Protein AF-A0AAV7B4R5-F1 (afdb_monomer)

Organism: Engystomops pustulosus (NCBI:txid76066)

Sequence (203 aa):
MYFVKVSWGWTFLCLLPFIALTSYVATRSLGTVFRRLGALLVGSMIWFTCTKFFILIENATGTCYNSSALLDIRPGFTDKRSCISSGGFWDGFDISGHSFLLPYCTLMILEEAAVAHFVRFEKSWQKHLINFLTLSLAFLIFVWIFMFFCTSIYFHDFSQKLLGTSFGILGWYVTYKQWYLMPYSPGLPLRSANKEGKRGYNK

Radius of gyration: 20.67 Å; Cα contacts (8 Å, |Δi|>4): 234; chains: 1; bounding box: 60×31×60 Å

Nearest PDB structures (foldseek):
  1au1-assembly1_B  TM=4.983E-01  e=1.471E+00  Homo sapiens

Secondary structure (DSSP, 8-state):
-HHHHTHHHHHHHHHHHHHHHHHHHHH--HHHHHHHHHHHHHHHHHHHHHHHHHHHHHHHH-EEESSTTS-SB-TT--SHHHHHHTTPEEE-----HHHHHHHHHHHHHHHHHTTTTT----SHHHHHHHHHHHHHHHHHHHHHHHHHHHHHHHSS-HHHHHHHHHHHHHHHHIIIIIGGGSTTSS---HHHHHHHHHHHTT-

Structure (mmCIF, N/CA/C/O backbone):
data_AF-A0AAV7B4R5-F1
#
_entry.id   AF-A0AAV7B4R5-F1
#
loop_
_atom_site.group_PDB
_atom_site.id
_atom_site.type_symbol
_atom_site.label_atom_id
_atom_site.label_alt_id
_atom_site.label_comp_id
_atom_site.label_asym_id
_atom_site.label_entity_id
_atom_site.label_seq_id
_atom_site.pdbx_PDB_ins_code
_atom_site.Cartn_x
_atom_site.Cartn_y
_atom_site.Cartn_z
_atom_site.occupancy
_atom_site.B_iso_or_equiv
_atom_site.auth_seq_id
_atom_site.auth_comp_id
_atom_site.auth_asym_id
_atom_site.auth_atom_id
_atom_site.pdbx_PDB_model_num
ATOM 1 N N . MET A 1 1 ? 16.180 8.418 -1.981 1.00 48.22 1 MET A N 1
ATOM 2 C CA . MET A 1 1 ? 15.449 7.265 -2.566 1.00 48.22 1 MET A CA 1
ATOM 3 C C . MET A 1 1 ? 15.274 6.051 -1.638 1.00 48.22 1 MET A C 1
ATOM 5 O O . MET A 1 1 ? 14.388 5.255 -1.909 1.00 48.22 1 MET A O 1
ATOM 9 N N . TYR A 1 2 ? 16.034 5.875 -0.544 1.00 55.31 2 TYR A N 1
ATOM 10 C CA . TYR A 1 2 ? 15.863 4.703 0.343 1.00 55.31 2 TYR A CA 1
ATOM 11 C C . TYR A 1 2 ? 14.562 4.700 1.158 1.00 55.31 2 TYR A C 1
ATOM 13 O O . TYR A 1 2 ? 13.974 3.643 1.342 1.00 55.31 2 TYR A O 1
ATOM 21 N N . PHE A 1 3 ? 14.062 5.868 1.572 1.00 54.84 3 PHE A N 1
ATOM 22 C CA . PHE A 1 3 ? 12.827 5.979 2.360 1.00 54.84 3 PHE A CA 1
ATOM 23 C C . PHE A 1 3 ? 11.599 5.372 1.654 1.00 54.84 3 PHE A C 1
ATOM 25 O O . PHE A 1 3 ? 10.771 4.732 2.294 1.00 54.84 3 PHE A O 1
ATOM 32 N N . VAL A 1 4 ? 11.525 5.498 0.323 1.00 57.62 4 VAL A N 1
ATOM 33 C CA . VAL A 1 4 ? 10.392 5.008 -0.480 1.00 57.62 4 VAL A CA 1
ATOM 34 C C . VAL A 1 4 ? 10.443 3.490 -0.695 1.00 57.62 4 VAL A C 1
ATOM 36 O O . VAL A 1 4 ? 9.411 2.828 -0.742 1.00 57.62 4 VAL A O 1
ATOM 39 N N . LYS A 1 5 ? 11.646 2.893 -0.705 1.00 67.44 5 LYS A N 1
ATOM 40 C CA . LYS A 1 5 ? 11.795 1.425 -0.722 1.00 67.44 5 LYS A CA 1
ATOM 41 C C . LYS A 1 5 ? 11.202 0.766 0.530 1.00 67.44 5 LYS A C 1
ATOM 43 O O . LYS A 1 5 ? 10.873 -0.414 0.494 1.00 67.44 5 LYS A O 1
ATOM 48 N N . VAL A 1 6 ? 11.039 1.530 1.613 1.00 81.19 6 VAL A N 1
ATOM 49 C CA . VAL A 1 6 ? 10.492 1.070 2.898 1.00 81.19 6 VAL A CA 1
ATOM 50 C C . VAL A 1 6 ? 9.066 1.600 3.129 1.00 81.19 6 VAL A C 1
ATOM 52 O O . VAL A 1 6 ? 8.539 1.482 4.232 1.00 81.19 6 VAL A O 1
ATOM 55 N N . SER A 1 7 ? 8.390 2.149 2.107 1.00 85.75 7 SER A N 1
ATOM 56 C CA . SER A 1 7 ? 7.024 2.686 2.248 1.00 85.75 7 SER A CA 1
ATOM 57 C C . SER A 1 7 ? 6.031 1.681 2.838 1.00 85.75 7 SER A C 1
ATOM 59 O O . SER A 1 7 ? 5.209 2.044 3.686 1.00 85.75 7 SER A O 1
ATOM 61 N N . TRP A 1 8 ? 6.139 0.407 2.447 1.00 92.56 8 TRP A N 1
ATOM 62 C CA . TRP A 1 8 ? 5.338 -0.663 3.044 1.00 92.56 8 TRP A CA 1
ATOM 63 C C . TRP A 1 8 ? 5.657 -0.858 4.532 1.00 92.56 8 TRP A C 1
ATOM 65 O O . TRP A 1 8 ? 4.743 -0.940 5.345 1.00 92.56 8 TRP A O 1
ATOM 75 N N . GLY A 1 9 ? 6.939 -0.849 4.911 1.00 93.19 9 GLY A N 1
ATOM 76 C CA . GLY A 1 9 ? 7.376 -1.015 6.300 1.00 93.19 9 GLY A CA 1
ATOM 77 C C . GLY A 1 9 ? 6.840 0.072 7.234 1.00 93.19 9 GLY A C 1
ATOM 78 O O . GLY A 1 9 ? 6.333 -0.244 8.307 1.00 93.19 9 GLY A O 1
ATOM 79 N N . TRP A 1 10 ? 6.862 1.339 6.808 1.00 93.62 10 TRP A N 1
ATOM 80 C CA . TRP A 1 10 ? 6.275 2.445 7.581 1.00 93.62 10 TRP A CA 1
ATOM 81 C C . TRP A 1 10 ? 4.756 2.317 7.719 1.00 93.62 10 TRP A C 1
ATOM 83 O O . TRP A 1 10 ? 4.207 2.514 8.802 1.00 93.62 10 TRP A O 1
ATOM 93 N N . THR A 1 11 ? 4.080 1.934 6.634 1.00 95.00 11 THR A N 1
ATOM 94 C CA . THR A 1 11 ? 2.626 1.716 6.633 1.00 95.00 11 THR A CA 1
ATOM 95 C C . THR A 1 11 ? 2.247 0.578 7.578 1.00 95.00 11 THR A C 1
ATOM 97 O O . THR A 1 11 ? 1.351 0.733 8.407 1.00 95.00 11 THR A O 1
ATOM 100 N N . PHE A 1 12 ? 2.982 -0.532 7.521 1.00 95.62 12 PHE A N 1
ATOM 101 C CA . PHE A 1 12 ? 2.818 -1.674 8.412 1.00 95.62 12 PHE A CA 1
ATOM 102 C C . PHE A 1 12 ? 3.039 -1.286 9.880 1.00 95.62 12 PHE A C 1
ATOM 104 O O . PHE A 1 12 ? 2.203 -1.593 10.729 1.00 95.62 12 PHE A O 1
ATOM 111 N N . LEU A 1 13 ? 4.130 -0.569 10.173 1.00 95.81 13 LEU A N 1
ATOM 112 C CA . LEU A 1 13 ? 4.490 -0.144 11.527 1.00 95.81 13 LEU A CA 1
ATOM 113 C C . LEU A 1 13 ? 3.412 0.736 12.170 1.00 95.81 13 LEU A C 1
ATOM 115 O O . LEU A 1 13 ? 3.130 0.572 13.353 1.00 95.81 13 LEU A O 1
ATOM 119 N N . CYS A 1 14 ? 2.802 1.650 11.411 1.00 96.00 14 CYS A N 1
ATOM 120 C CA . CYS A 1 14 ? 1.743 2.515 11.931 1.00 96.00 14 CYS A CA 1
ATOM 121 C C . CYS A 1 14 ? 0.379 1.808 12.001 1.00 96.00 14 CYS A C 1
ATOM 123 O O . CYS A 1 14 ? -0.362 2.008 12.967 1.00 96.00 14 CYS A O 1
ATOM 125 N N . LEU A 1 15 ? 0.033 0.974 11.013 1.00 96.81 15 LEU A N 1
ATOM 126 C CA . LEU A 1 15 ? -1.264 0.291 10.980 1.00 96.81 15 LEU A CA 1
ATOM 127 C C . LEU A 1 15 ? -1.372 -0.854 11.989 1.00 96.81 15 LEU A C 1
ATOM 129 O O . LEU A 1 15 ? -2.453 -1.060 12.533 1.00 96.81 15 LEU A O 1
ATOM 133 N N . LEU A 1 16 ? -0.290 -1.578 12.283 1.00 97.56 16 LEU A N 1
ATOM 134 C CA . LEU A 1 16 ? -0.310 -2.693 13.236 1.00 97.56 16 LEU A CA 1
ATOM 135 C C . LEU A 1 16 ? -0.848 -2.294 14.624 1.00 97.56 16 LEU A C 1
ATOM 137 O O . LEU A 1 16 ? -1.850 -2.877 15.052 1.00 97.56 16 LEU A O 1
ATOM 141 N N . PRO A 1 17 ? -0.269 -1.305 15.336 1.00 97.00 17 PRO A N 1
ATOM 142 C CA . PRO A 1 17 ? -0.783 -0.888 16.638 1.00 97.00 17 PRO A CA 1
ATOM 143 C C . PRO A 1 17 ? -2.164 -0.231 16.529 1.00 97.00 17 PRO A C 1
ATOM 145 O O . PRO A 1 17 ? -2.990 -0.391 17.428 1.00 97.00 17 PRO A O 1
ATOM 148 N N . PHE A 1 18 ? -2.450 0.463 15.423 1.00 96.94 18 PHE A N 1
ATOM 149 C CA . PHE A 1 18 ? -3.743 1.105 15.193 1.00 96.94 18 PHE A CA 1
ATOM 150 C C . PHE A 1 18 ? -4.881 0.081 15.054 1.00 96.94 18 PHE A C 1
ATOM 152 O O . PHE A 1 18 ? -5.888 0.169 15.764 1.00 96.94 18 PHE A O 1
ATOM 159 N N . ILE A 1 19 ? -4.717 -0.920 14.185 1.00 96.38 19 ILE A N 1
ATOM 160 C CA . ILE A 1 19 ? -5.696 -1.993 13.967 1.00 96.38 19 ILE A CA 1
ATOM 161 C C . ILE A 1 19 ? -5.852 -2.821 15.242 1.00 96.38 19 ILE A C 1
ATOM 163 O O . ILE A 1 19 ? -6.981 -3.128 15.632 1.00 96.38 19 ILE A O 1
ATOM 167 N N . ALA A 1 20 ? -4.748 -3.147 15.923 1.00 96.19 20 ALA A N 1
ATOM 168 C CA . ALA A 1 20 ? -4.790 -3.907 17.167 1.00 96.19 20 ALA A CA 1
ATOM 169 C C . ALA A 1 20 ? -5.598 -3.180 18.254 1.00 96.19 20 ALA A C 1
ATOM 171 O O . ALA A 1 20 ? -6.522 -3.763 18.826 1.00 96.19 20 ALA A O 1
ATOM 172 N N . LEU A 1 21 ? -5.307 -1.896 18.493 1.00 95.19 21 LEU A N 1
ATOM 173 C CA . LEU A 1 21 ? -5.989 -1.096 19.510 1.00 95.19 21 LEU A CA 1
ATOM 174 C C . LEU A 1 21 ? -7.477 -0.917 19.192 1.00 95.19 21 LEU A C 1
ATOM 176 O O . LEU A 1 21 ? -8.324 -1.175 20.046 1.00 95.19 21 LEU A O 1
ATOM 180 N N . THR A 1 22 ? -7.807 -0.491 17.972 1.00 94.50 22 THR A N 1
ATOM 181 C CA . THR A 1 22 ? -9.198 -0.222 17.567 1.00 94.50 22 THR A CA 1
ATOM 182 C C . THR A 1 22 ? -10.054 -1.486 17.596 1.00 94.50 22 THR A C 1
ATOM 184 O O . THR A 1 22 ? -11.157 -1.469 18.146 1.00 94.50 22 THR A O 1
ATOM 187 N N . SER A 1 23 ? -9.530 -2.602 1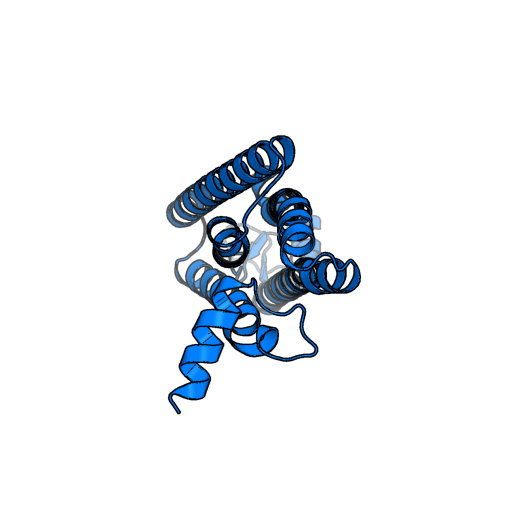7.084 1.00 93.69 23 SER A N 1
ATOM 188 C CA . SER A 1 23 ? -10.238 -3.887 17.061 1.00 93.69 23 SER A CA 1
ATOM 189 C C . SER A 1 23 ? -10.433 -4.451 18.467 1.00 93.69 23 SER A C 1
ATOM 191 O O . SER A 1 23 ? -11.515 -4.951 18.785 1.00 93.69 23 SER A O 1
ATOM 193 N N . TYR A 1 24 ? -9.419 -4.332 19.331 1.00 94.12 24 TYR A N 1
ATOM 194 C CA . TYR A 1 24 ? -9.508 -4.795 20.714 1.00 94.12 24 TYR A CA 1
ATOM 195 C C . TYR A 1 24 ? -10.506 -3.970 21.527 1.00 94.12 24 TYR A C 1
ATOM 197 O O . TYR A 1 24 ? -11.342 -4.539 22.225 1.00 94.12 24 TYR A O 1
ATOM 205 N N . VAL A 1 25 ? -10.468 -2.638 21.415 1.00 93.12 25 VAL A N 1
ATOM 206 C CA . VAL A 1 25 ? -11.400 -1.761 22.140 1.00 93.12 25 VAL A CA 1
ATOM 207 C C . VAL A 1 25 ? -12.840 -2.002 21.691 1.00 93.12 25 VAL A C 1
ATOM 209 O O . VAL A 1 25 ? -13.731 -2.044 22.537 1.00 93.12 25 VAL A O 1
ATOM 212 N N . ALA A 1 26 ? -13.063 -2.214 20.394 1.00 90.56 26 ALA A N 1
ATOM 213 C CA . ALA A 1 26 ? -14.404 -2.395 19.857 1.00 90.56 26 ALA A CA 1
ATOM 214 C C . ALA A 1 26 ? -15.021 -3.776 20.127 1.00 90.56 26 ALA A C 1
ATOM 216 O O . ALA A 1 26 ? -16.232 -3.866 20.301 1.00 90.56 26 ALA A O 1
ATOM 217 N N . THR A 1 27 ? -14.221 -4.848 20.133 1.00 90.12 27 THR A N 1
ATOM 218 C CA . THR A 1 27 ? -14.748 -6.229 20.203 1.00 90.12 27 THR A CA 1
ATOM 219 C C . THR A 1 27 ? -14.378 -6.980 21.475 1.00 90.12 27 THR A C 1
ATOM 221 O O . THR A 1 27 ? -14.985 -8.006 21.765 1.00 90.12 27 THR A O 1
ATOM 224 N N . ARG A 1 28 ? -13.365 -6.511 22.219 1.00 90.00 28 ARG A N 1
ATOM 225 C CA . ARG A 1 28 ? -12.777 -7.191 23.388 1.00 90.00 28 ARG A CA 1
ATOM 226 C C . ARG A 1 28 ? -12.339 -8.643 23.116 1.00 90.00 28 ARG A C 1
ATOM 228 O O . ARG A 1 28 ? -12.176 -9.418 24.050 1.00 90.00 28 ARG A O 1
ATOM 235 N N . SER A 1 29 ? -12.104 -9.007 21.849 1.00 94.00 29 SER A N 1
ATOM 236 C CA . SER A 1 29 ? -11.756 -10.366 21.413 1.00 94.00 29 SER A CA 1
ATOM 237 C C . SER A 1 29 ? -10.405 -10.400 20.699 1.00 94.00 29 SER A C 1
ATOM 239 O O . SER A 1 29 ? -10.231 -9.788 19.644 1.00 94.00 29 SER A O 1
ATOM 241 N N . LEU A 1 30 ? -9.457 -11.176 21.236 1.00 94.44 30 LEU A N 1
ATOM 242 C CA . LEU A 1 30 ? -8.140 -11.368 20.615 1.00 94.44 30 LEU A CA 1
ATOM 243 C C . LEU A 1 30 ? -8.229 -12.095 19.268 1.00 94.44 30 LEU A C 1
ATOM 245 O O . LEU A 1 30 ? -7.510 -11.741 18.339 1.00 94.44 30 LEU A O 1
ATOM 249 N N . GLY A 1 31 ? -9.149 -13.054 19.118 1.00 94.06 31 GLY A N 1
ATOM 250 C CA . GLY A 1 31 ? -9.354 -13.752 17.844 1.00 94.06 31 GLY A CA 1
ATOM 251 C C . GLY A 1 31 ? -9.764 -12.795 16.723 1.00 94.06 31 GLY A C 1
ATOM 252 O O . GLY A 1 31 ? -9.253 -12.877 15.606 1.00 94.06 31 GLY A O 1
ATOM 253 N N . THR A 1 32 ? -10.613 -11.812 17.040 1.00 91.69 32 THR A N 1
ATOM 254 C CA . THR A 1 32 ? -10.976 -10.774 16.067 1.00 91.69 32 THR A CA 1
ATOM 255 C C . THR A 1 32 ? -9.793 -9.864 15.753 1.00 91.69 32 THR A C 1
ATOM 257 O O . THR A 1 32 ? -9.589 -9.538 14.587 1.00 91.69 32 THR A O 1
ATOM 260 N N . VAL A 1 33 ? -8.977 -9.501 16.748 1.00 95.19 33 VAL A N 1
ATOM 261 C CA . VAL A 1 33 ? -7.751 -8.713 16.531 1.00 95.19 33 VAL A CA 1
ATOM 262 C C . VAL A 1 33 ? -6.801 -9.425 15.568 1.00 95.19 33 VAL A C 1
ATOM 264 O O . VAL A 1 33 ? -6.407 -8.828 14.570 1.00 95.19 33 VAL A O 1
ATOM 267 N N . PHE A 1 34 ? -6.477 -10.699 15.807 1.00 96.00 34 PHE A N 1
ATOM 268 C CA . PHE A 1 34 ? -5.595 -11.459 14.914 1.00 96.00 34 PHE A CA 1
ATOM 269 C C . PHE A 1 34 ? -6.174 -11.591 13.505 1.00 96.00 34 PHE A C 1
ATOM 271 O O . PHE A 1 34 ? -5.454 -11.385 12.528 1.00 96.00 34 PHE A O 1
ATOM 278 N N . ARG A 1 35 ? -7.485 -11.841 13.385 1.00 95.31 35 ARG A N 1
ATOM 279 C CA . ARG A 1 35 ? -8.163 -11.860 12.083 1.00 95.31 35 ARG A CA 1
ATOM 280 C C . ARG A 1 35 ? -8.009 -10.526 11.346 1.00 95.31 35 ARG A C 1
ATOM 282 O O . ARG A 1 35 ? -7.655 -10.529 10.172 1.00 95.31 35 ARG A O 1
ATOM 289 N N . ARG A 1 36 ? -8.215 -9.394 12.031 1.00 94.69 36 ARG A N 1
ATOM 290 C CA . ARG A 1 36 ? -8.047 -8.044 11.459 1.00 94.69 36 ARG A CA 1
ATOM 291 C C . ARG A 1 36 ? -6.597 -7.762 11.063 1.00 94.69 36 ARG A C 1
ATOM 293 O O . ARG A 1 36 ? -6.363 -7.239 9.979 1.00 94.69 36 ARG A O 1
ATOM 300 N N . LEU A 1 37 ? -5.627 -8.153 11.892 1.00 96.62 37 LEU A N 1
ATOM 301 C CA . LEU A 1 37 ? -4.198 -8.041 11.569 1.00 96.62 37 LEU A CA 1
ATOM 302 C C . LEU A 1 37 ? -3.810 -8.863 10.330 1.00 96.62 37 LEU A C 1
ATOM 304 O O . LEU A 1 37 ? -2.873 -8.490 9.625 1.00 96.62 37 LEU A O 1
ATOM 308 N N . GLY A 1 38 ? -4.581 -9.903 9.995 1.00 96.38 38 GLY A N 1
ATOM 309 C CA . GLY A 1 38 ? -4.479 -10.617 8.722 1.00 96.38 38 GLY A CA 1
ATOM 310 C C . GLY A 1 38 ? -4.559 -9.705 7.490 1.00 96.38 38 GLY A C 1
ATOM 311 O O . GLY A 1 38 ? -3.974 -10.035 6.461 1.00 96.38 38 GLY A O 1
ATOM 312 N N . ALA A 1 39 ? -5.179 -8.523 7.584 1.00 96.44 39 ALA A N 1
ATOM 313 C CA . ALA A 1 39 ? -5.199 -7.558 6.485 1.00 96.44 39 ALA A CA 1
ATOM 314 C C . ALA A 1 39 ? -3.795 -7.046 6.109 1.00 96.44 39 ALA A C 1
ATOM 316 O O . ALA A 1 39 ? -3.522 -6.801 4.934 1.00 96.44 39 ALA A O 1
ATOM 317 N N . LEU A 1 40 ? -2.884 -6.941 7.083 1.00 97.25 40 LEU A N 1
ATOM 318 C CA . LEU A 1 40 ? -1.489 -6.559 6.844 1.00 97.25 40 LEU A CA 1
ATOM 319 C C . LEU A 1 40 ? -0.690 -7.692 6.192 1.00 97.25 40 LEU A C 1
ATOM 321 O O . LEU A 1 40 ? 0.184 -7.440 5.362 1.00 97.25 40 LEU A O 1
ATOM 325 N N . LEU A 1 41 ? -1.005 -8.945 6.528 1.00 96.56 41 LEU A N 1
ATOM 326 C CA . LEU A 1 41 ? -0.424 -10.100 5.845 1.00 96.56 41 LEU A CA 1
ATOM 327 C C . LEU A 1 41 ? -0.853 -10.114 4.374 1.00 96.56 41 LEU A C 1
ATOM 329 O O . LEU A 1 41 ? 0.001 -10.175 3.492 1.00 96.56 41 LEU A O 1
ATOM 333 N N . VAL A 1 42 ? -2.154 -9.963 4.111 1.00 97.12 42 VAL A N 1
ATOM 334 C CA . VAL A 1 42 ? -2.701 -9.874 2.748 1.00 97.12 42 VAL A CA 1
ATOM 335 C C . VAL A 1 42 ? -2.053 -8.730 1.967 1.00 97.12 42 VAL A C 1
ATOM 337 O O . VAL A 1 42 ? -1.609 -8.941 0.839 1.00 97.12 42 VAL A O 1
ATOM 340 N N . GLY A 1 43 ? -1.930 -7.541 2.566 1.00 96.56 43 GLY A N 1
ATOM 341 C CA . GLY A 1 43 ? -1.264 -6.413 1.913 1.00 96.56 43 GLY A CA 1
ATOM 342 C C . GLY A 1 43 ? 0.202 -6.683 1.574 1.00 96.56 43 GLY A C 1
ATOM 343 O O . GLY A 1 43 ? 0.653 -6.339 0.482 1.00 96.56 43 GLY A O 1
ATOM 344 N N . SER A 1 44 ? 0.919 -7.392 2.451 1.00 96.06 44 SER A N 1
ATOM 345 C CA . SER A 1 44 ? 2.302 -7.812 2.193 1.00 96.06 44 SER A CA 1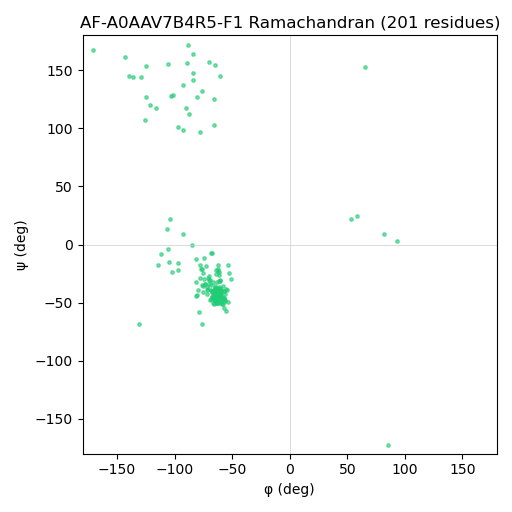
ATOM 346 C C . SER A 1 44 ? 2.382 -8.790 1.017 1.00 96.06 44 SER A C 1
ATOM 348 O O . SER A 1 44 ? 3.266 -8.659 0.170 1.00 96.06 44 SER A O 1
ATOM 350 N N . MET A 1 45 ? 1.444 -9.741 0.927 1.00 96.50 45 MET A N 1
ATOM 351 C CA . MET A 1 45 ? 1.373 -10.703 -0.181 1.00 96.50 45 MET A CA 1
ATOM 352 C C . MET A 1 45 ? 1.049 -10.019 -1.513 1.00 96.50 45 MET A C 1
ATOM 354 O O . MET A 1 45 ? 1.680 -10.337 -2.522 1.00 96.50 45 MET A O 1
ATOM 358 N N . ILE A 1 46 ? 0.117 -9.060 -1.527 1.00 96.38 46 ILE A N 1
ATOM 359 C CA . ILE A 1 46 ? -0.222 -8.276 -2.727 1.00 96.38 46 ILE A CA 1
ATOM 360 C C . ILE A 1 46 ? 0.989 -7.467 -3.187 1.00 96.38 46 ILE A C 1
ATOM 362 O O . ILE A 1 46 ? 1.378 -7.560 -4.349 1.00 96.38 46 ILE A O 1
ATOM 366 N N . TRP A 1 47 ? 1.632 -6.729 -2.278 1.00 95.12 47 TRP A N 1
ATOM 367 C CA . TRP A 1 47 ? 2.839 -5.966 -2.597 1.00 95.12 47 TRP A CA 1
ATOM 368 C C . TRP A 1 47 ? 3.946 -6.856 -3.178 1.00 95.12 47 TRP A C 1
ATOM 370 O O . TRP A 1 47 ? 4.502 -6.546 -4.237 1.00 95.12 47 TRP A O 1
ATOM 380 N N . PHE A 1 48 ? 4.236 -7.986 -2.532 1.00 94.44 48 PHE A N 1
ATOM 381 C CA . PHE A 1 48 ? 5.255 -8.921 -3.002 1.00 94.44 48 PHE A CA 1
ATOM 382 C C . PHE A 1 48 ? 4.908 -9.508 -4.378 1.00 94.44 48 PHE A C 1
ATOM 384 O O . PHE A 1 48 ? 5.752 -9.539 -5.271 1.00 94.44 48 PHE A O 1
ATOM 391 N N . THR A 1 49 ? 3.657 -9.919 -4.585 1.00 95.75 49 THR A N 1
ATOM 392 C CA . THR A 1 49 ? 3.217 -10.518 -5.853 1.00 95.75 49 THR A CA 1
ATOM 393 C C . THR A 1 49 ? 3.266 -9.506 -6.996 1.00 95.75 49 THR A C 1
ATOM 395 O O . THR A 1 49 ? 3.837 -9.799 -8.045 1.00 95.75 49 THR A O 1
ATOM 398 N N . CYS A 1 50 ? 2.743 -8.292 -6.795 1.00 95.38 50 CYS A N 1
ATOM 399 C CA . CYS A 1 50 ? 2.765 -7.242 -7.815 1.00 95.38 50 CYS A CA 1
ATOM 400 C C . CYS A 1 50 ? 4.194 -6.815 -8.166 1.00 95.38 50 CYS A C 1
ATOM 402 O O . CYS A 1 50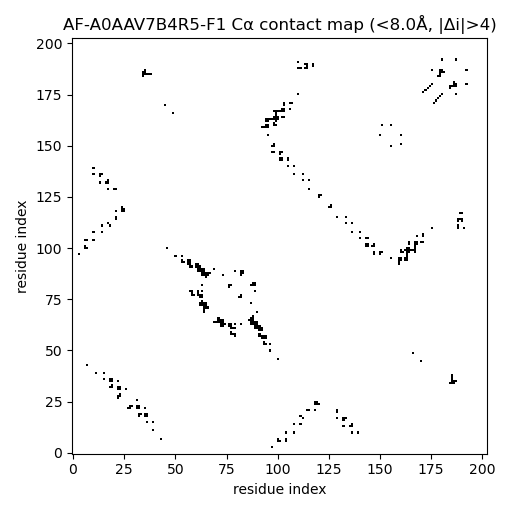 ? 4.519 -6.694 -9.342 1.00 95.38 50 CYS A O 1
ATOM 404 N N . THR A 1 51 ? 5.078 -6.648 -7.178 1.00 92.88 51 THR A N 1
ATOM 405 C CA . THR A 1 51 ? 6.480 -6.283 -7.455 1.00 92.88 51 THR A CA 1
ATOM 406 C C . THR A 1 51 ? 7.225 -7.373 -8.222 1.00 92.88 51 THR A C 1
ATOM 408 O O . THR A 1 51 ? 7.975 -7.064 -9.146 1.00 92.88 51 THR A O 1
ATOM 411 N N . LYS A 1 52 ? 6.989 -8.652 -7.903 1.00 94.25 52 LYS A N 1
ATOM 412 C CA . LYS A 1 52 ? 7.534 -9.775 -8.682 1.00 94.25 52 LYS A CA 1
ATOM 413 C C . LYS A 1 52 ? 6.981 -9.817 -10.100 1.00 94.25 52 LYS A C 1
ATOM 415 O O . LYS A 1 52 ? 7.746 -10.052 -11.031 1.00 94.25 52 LYS A O 1
ATOM 420 N N . PHE A 1 53 ? 5.690 -9.550 -10.263 1.00 95.44 53 PHE A N 1
ATOM 421 C CA . PHE A 1 53 ? 5.061 -9.470 -11.574 1.00 95.44 53 PHE A CA 1
ATOM 422 C C . PHE A 1 53 ? 5.645 -8.330 -12.423 1.00 95.44 53 PHE A C 1
ATOM 424 O O . PHE A 1 53 ? 5.965 -8.550 -13.585 1.00 95.44 53 PHE A O 1
ATOM 431 N N . PHE A 1 54 ? 5.878 -7.146 -11.851 1.00 94.38 54 PHE A N 1
ATOM 432 C CA . PHE A 1 54 ? 6.491 -6.030 -12.584 1.00 94.38 54 PHE A CA 1
ATOM 433 C C . PHE A 1 54 ? 7.916 -6.353 -13.044 1.00 94.38 54 PHE A C 1
ATOM 435 O O . PHE A 1 54 ? 8.247 -6.099 -14.196 1.00 94.38 54 PHE A O 1
ATOM 442 N N . ILE A 1 55 ? 8.722 -6.999 -12.192 1.00 92.38 55 ILE A N 1
ATOM 443 C CA . ILE A 1 55 ? 10.068 -7.469 -12.566 1.00 92.38 55 ILE A CA 1
ATOM 444 C C . ILE A 1 55 ? 9.998 -8.502 -13.700 1.00 92.38 55 ILE A C 1
ATOM 446 O O . ILE A 1 55 ? 10.841 -8.498 -14.592 1.00 92.38 55 ILE A O 1
ATOM 450 N N . LEU A 1 56 ? 9.005 -9.396 -13.677 1.00 93.88 56 LEU A N 1
ATOM 451 C CA . LEU A 1 56 ? 8.809 -10.370 -14.749 1.00 93.88 56 LEU A CA 1
ATOM 452 C C . LEU A 1 56 ? 8.487 -9.680 -16.080 1.00 93.88 56 LEU A C 1
ATOM 454 O O . LEU A 1 56 ? 9.074 -10.041 -17.093 1.00 93.88 56 LEU A O 1
ATOM 458 N N . ILE A 1 57 ? 7.596 -8.686 -16.074 1.00 94.19 57 ILE A N 1
ATOM 459 C CA . ILE A 1 57 ? 7.256 -7.907 -17.272 1.00 94.19 57 ILE A CA 1
ATOM 460 C C . ILE A 1 57 ? 8.473 -7.140 -17.796 1.00 94.19 57 ILE A C 1
ATOM 462 O O . ILE A 1 57 ? 8.739 -7.172 -18.996 1.00 94.19 57 ILE A O 1
ATOM 466 N N . GLU A 1 58 ? 9.243 -6.505 -16.914 1.00 94.38 58 GLU A N 1
ATOM 467 C CA . GLU A 1 58 ? 10.459 -5.790 -17.307 1.00 94.38 58 GLU A CA 1
ATOM 468 C C . GLU A 1 58 ? 11.488 -6.738 -17.943 1.00 94.38 58 GLU A C 1
ATOM 470 O O . GLU A 1 58 ? 12.045 -6.429 -18.994 1.00 94.38 58 GLU A O 1
ATOM 475 N N . ASN A 1 59 ? 11.706 -7.917 -17.351 1.00 93.38 59 ASN A N 1
ATOM 476 C CA . ASN A 1 59 ? 12.624 -8.915 -17.904 1.00 93.38 59 ASN A CA 1
ATOM 477 C C . ASN A 1 59 ? 12.113 -9.520 -19.222 1.00 93.38 59 ASN A C 1
ATOM 479 O O . ASN A 1 59 ? 12.910 -9.809 -20.105 1.00 93.38 59 ASN A O 1
ATOM 483 N N . ALA A 1 60 ? 10.798 -9.704 -19.369 1.00 93.06 60 ALA A N 1
ATOM 484 C CA . ALA A 1 60 ? 10.199 -10.279 -20.574 1.00 93.06 60 ALA A CA 1
ATOM 485 C C . ALA A 1 60 ? 10.176 -9.305 -21.761 1.00 93.06 60 ALA A C 1
ATOM 487 O O . ALA A 1 60 ? 10.197 -9.738 -22.910 1.00 93.06 60 ALA A O 1
ATOM 488 N N . THR A 1 61 ? 10.093 -8.003 -21.490 1.00 93.25 61 THR A N 1
ATOM 489 C CA . THR A 1 61 ? 10.038 -6.956 -22.524 1.00 93.25 61 THR A CA 1
ATOM 490 C C . THR A 1 61 ? 11.394 -6.327 -22.812 1.00 93.25 61 THR A C 1
ATOM 492 O O . THR A 1 61 ? 11.534 -5.634 -23.816 1.00 93.25 61 THR A O 1
ATOM 495 N N . GLY A 1 62 ? 12.370 -6.521 -21.926 1.00 92.62 62 GLY A N 1
ATOM 496 C CA . GLY A 1 62 ? 13.633 -5.812 -21.998 1.00 92.62 62 GLY A CA 1
ATOM 497 C C . GLY A 1 62 ? 14.707 -6.498 -22.831 1.00 92.62 62 GLY A C 1
ATOM 498 O O . GLY A 1 62 ? 14.704 -7.708 -23.049 1.00 92.62 62 GLY A O 1
ATOM 499 N N . THR A 1 63 ? 15.639 -5.679 -23.301 1.00 93.25 63 THR A N 1
ATOM 500 C CA . THR A 1 63 ? 16.800 -6.071 -24.098 1.00 93.25 63 THR A CA 1
ATOM 501 C C . THR A 1 63 ? 18.063 -5.474 -23.480 1.00 93.25 63 THR A C 1
ATOM 503 O O . THR A 1 63 ? 18.057 -4.363 -22.947 1.00 93.25 63 THR A O 1
ATOM 506 N N . CYS A 1 64 ? 19.162 -6.227 -23.539 1.00 94.06 64 CYS A N 1
ATOM 507 C CA . CYS A 1 64 ? 20.472 -5.774 -23.084 1.00 94.06 64 CYS A CA 1
ATOM 508 C C . CYS A 1 64 ? 21.260 -5.154 -24.245 1.00 94.06 64 CYS A C 1
ATOM 510 O O . CYS A 1 64 ? 21.315 -5.726 -25.332 1.00 94.06 64 CYS A O 1
ATOM 512 N N . TYR A 1 65 ? 21.921 -4.028 -23.996 1.00 93.88 65 TYR A N 1
ATOM 513 C CA . TYR A 1 65 ? 22.726 -3.278 -24.957 1.00 93.88 65 TYR A CA 1
ATOM 514 C C . TYR A 1 65 ? 24.146 -3.064 -24.430 1.00 93.88 65 TYR A C 1
ATOM 516 O O . TYR A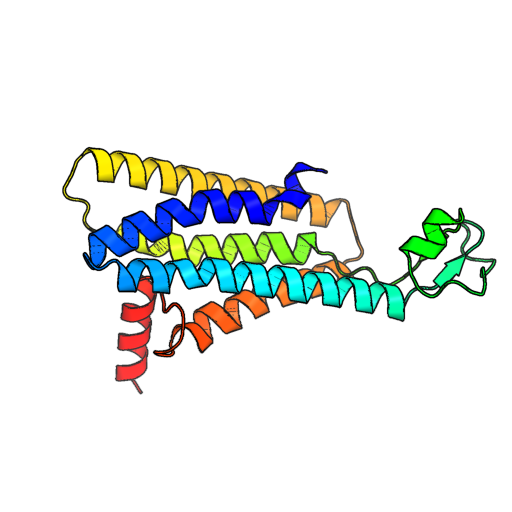 1 65 ? 24.375 -3.014 -23.219 1.00 93.88 65 TYR A O 1
ATOM 524 N N . ASN A 1 66 ? 25.116 -2.900 -25.330 1.00 91.19 66 ASN A N 1
ATOM 525 C CA . ASN A 1 66 ? 26.496 -2.577 -24.944 1.00 91.19 66 ASN A CA 1
ATOM 526 C C . ASN A 1 66 ? 26.678 -1.098 -24.556 1.00 91.19 66 ASN A C 1
ATOM 528 O O . ASN A 1 66 ? 27.631 -0.761 -23.857 1.00 91.19 66 ASN A O 1
ATOM 532 N N . SER A 1 67 ? 25.778 -0.210 -24.990 1.00 89.94 67 SER A N 1
ATOM 533 C CA . SER A 1 67 ? 25.852 1.231 -24.719 1.00 89.94 67 SER A CA 1
ATOM 534 C C . SER A 1 67 ? 24.474 1.855 -24.493 1.00 89.94 67 SER A C 1
ATOM 536 O O . SER A 1 67 ? 23.454 1.316 -24.920 1.00 89.94 67 SER A O 1
ATOM 538 N N . SER A 1 68 ? 24.454 3.042 -23.881 1.00 86.25 68 SER A N 1
ATOM 539 C CA . SER A 1 68 ? 23.243 3.849 -23.682 1.00 86.25 68 SER A CA 1
ATOM 540 C C . SER A 1 68 ? 22.653 4.429 -24.973 1.00 86.25 68 SER A C 1
ATOM 542 O O . SER A 1 68 ? 21.572 5.005 -24.928 1.00 86.25 68 SER A O 1
ATOM 544 N N . ALA A 1 69 ? 23.338 4.291 -26.115 1.00 87.88 69 ALA A N 1
ATOM 545 C CA . ALA A 1 69 ? 22.811 4.698 -27.415 1.00 87.88 69 ALA A CA 1
ATOM 546 C C . ALA A 1 69 ? 21.738 3.730 -27.953 1.00 87.88 69 ALA A C 1
ATOM 548 O O . ALA A 1 69 ? 21.065 4.071 -28.918 1.00 87.88 69 ALA A O 1
ATOM 549 N N . LEU A 1 70 ? 21.578 2.543 -27.345 1.00 88.12 70 LEU A N 1
ATOM 550 C CA . LEU A 1 70 ? 20.587 1.517 -27.717 1.00 88.12 70 LEU A CA 1
ATOM 551 C C . LEU A 1 70 ? 20.693 1.017 -29.174 1.00 88.12 70 LEU A C 1
ATOM 553 O O . LEU A 1 70 ? 19.727 0.524 -29.746 1.00 88.12 70 LEU A O 1
ATOM 557 N N . LEU A 1 71 ? 21.878 1.130 -29.783 1.00 87.25 71 LEU A N 1
ATOM 558 C CA . LEU A 1 71 ? 22.126 0.722 -31.175 1.00 87.25 71 LEU A CA 1
ATOM 559 C C . LEU A 1 71 ? 22.742 -0.676 -31.307 1.00 87.25 71 LEU A C 1
ATOM 561 O O . LEU A 1 71 ? 22.652 -1.281 -32.370 1.00 87.25 71 LEU A O 1
ATOM 565 N N . ASP A 1 72 ? 23.385 -1.177 -30.250 1.00 90.06 72 ASP A N 1
ATOM 566 C CA . ASP A 1 72 ? 24.151 -2.424 -30.278 1.00 90.06 72 ASP A CA 1
ATOM 567 C C . ASP A 1 72 ? 23.670 -3.388 -29.189 1.00 90.06 72 ASP A C 1
ATOM 569 O O . ASP A 1 72 ? 23.885 -3.157 -27.992 1.00 90.06 72 ASP A O 1
ATOM 573 N N . ILE A 1 73 ? 22.974 -4.442 -29.622 1.00 90.44 73 ILE A N 1
ATOM 574 C CA . ILE A 1 73 ? 22.365 -5.450 -28.753 1.00 90.44 73 ILE A CA 1
ATOM 575 C C . ILE A 1 73 ? 23.452 -6.382 -28.229 1.00 90.44 73 ILE A C 1
ATOM 577 O O . ILE A 1 73 ? 24.249 -6.938 -28.983 1.00 90.44 73 ILE A O 1
ATOM 581 N N . ARG A 1 74 ? 23.430 -6.621 -26.921 1.00 89.06 74 ARG A N 1
ATOM 582 C CA . ARG A 1 74 ? 24.302 -7.571 -26.241 1.00 89.06 74 ARG A CA 1
ATOM 583 C C . ARG A 1 74 ? 23.573 -8.911 -26.057 1.00 89.06 74 ARG A C 1
ATOM 585 O O . ARG A 1 74 ? 22.757 -9.031 -25.138 1.00 89.06 74 ARG A O 1
ATOM 592 N N . PRO A 1 75 ? 23.841 -9.929 -26.895 1.00 85.38 75 PRO A N 1
ATOM 593 C CA . PRO A 1 75 ? 23.147 -11.210 -26.818 1.00 85.38 75 PRO A CA 1
ATOM 594 C C . PRO A 1 75 ? 23.544 -12.001 -25.563 1.00 85.38 75 PRO A C 1
ATOM 596 O O . PRO A 1 75 ? 24.623 -11.814 -25.003 1.00 85.38 75 PRO A O 1
ATOM 599 N N . GLY A 1 76 ? 22.675 -12.922 -25.139 1.00 84.19 76 GLY A N 1
ATOM 600 C CA . GLY A 1 76 ? 22.948 -13.857 -24.038 1.00 84.19 76 GLY A CA 1
ATOM 601 C C . GLY A 1 76 ? 22.489 -13.405 -22.647 1.00 84.19 76 GLY A C 1
ATOM 602 O O . GLY A 1 76 ? 22.700 -14.140 -21.687 1.00 84.19 76 GLY A O 1
ATOM 603 N N . PHE A 1 77 ? 21.830 -12.248 -22.523 1.00 86.75 77 PHE A N 1
ATOM 604 C CA . PHE A 1 77 ? 21.274 -11.753 -21.258 1.00 86.75 77 PHE A CA 1
ATOM 605 C C . PHE A 1 77 ? 19.748 -11.663 -21.325 1.00 86.75 77 PHE A C 1
ATOM 607 O O . PHE A 1 77 ? 19.211 -10.893 -22.116 1.00 86.75 77 PHE A O 1
ATOM 614 N N . THR A 1 78 ? 19.056 -12.430 -20.479 1.00 85.19 78 THR A N 1
ATOM 615 C CA . THR A 1 78 ? 17.579 -12.473 -20.406 1.00 85.19 78 THR A CA 1
ATOM 616 C C . THR A 1 78 ? 17.007 -11.750 -19.189 1.00 85.19 78 THR A C 1
ATOM 618 O O . THR A 1 78 ? 15.795 -11.692 -19.014 1.00 85.19 78 THR A O 1
ATOM 621 N N . ASP A 1 79 ? 17.864 -11.244 -18.305 1.00 91.00 79 ASP A N 1
ATOM 622 C CA . ASP A 1 79 ? 17.443 -10.530 -17.110 1.00 91.00 79 ASP A CA 1
ATOM 623 C C . ASP A 1 79 ? 18.276 -9.264 -16.885 1.00 91.00 79 ASP A C 1
ATOM 625 O O . ASP A 1 79 ? 19.494 -9.222 -17.119 1.00 91.00 79 ASP A O 1
ATOM 629 N N . LYS A 1 80 ? 17.599 -8.229 -16.379 1.00 91.25 80 LYS A N 1
ATOM 630 C CA . LYS A 1 80 ? 18.186 -6.914 -16.103 1.00 91.25 80 LYS A CA 1
ATOM 631 C C . LYS A 1 80 ? 19.406 -6.991 -15.193 1.00 91.25 80 LYS A C 1
ATOM 633 O O . LYS A 1 80 ? 20.370 -6.248 -15.378 1.00 91.25 80 LYS A O 1
ATOM 638 N N . ARG A 1 81 ? 19.382 -7.877 -14.192 1.00 91.50 81 ARG A N 1
ATOM 639 C CA . ARG A 1 81 ? 20.439 -7.956 -13.179 1.00 91.50 81 ARG A CA 1
ATOM 640 C C . ARG A 1 81 ? 21.734 -8.479 -13.790 1.00 91.50 81 ARG A C 1
ATOM 642 O O . ARG A 1 81 ? 22.774 -7.850 -13.593 1.00 91.50 81 ARG A O 1
ATOM 649 N N . SER A 1 82 ? 21.662 -9.568 -14.549 1.00 92.12 82 SER A N 1
ATOM 650 C CA . SER A 1 82 ? 22.802 -10.152 -15.254 1.00 92.12 82 SER A CA 1
ATOM 651 C C . SER A 1 82 ? 23.372 -9.175 -16.283 1.00 92.12 82 SER A C 1
ATOM 653 O O . SER A 1 82 ? 24.589 -8.973 -16.305 1.00 92.12 82 SER A O 1
ATOM 655 N N . CYS A 1 83 ? 22.510 -8.488 -17.048 1.00 92.31 83 CYS A N 1
ATOM 656 C CA . CYS A 1 83 ? 22.926 -7.458 -18.008 1.00 92.31 83 CYS A CA 1
ATOM 657 C C . CYS A 1 83 ? 23.734 -6.333 -17.335 1.00 92.31 83 CYS A C 1
ATOM 659 O O . CYS A 1 83 ? 24.885 -6.094 -17.705 1.00 92.31 83 CYS A O 1
ATOM 661 N N . ILE A 1 84 ? 23.177 -5.703 -16.291 1.00 91.94 84 ILE A N 1
ATOM 662 C CA . ILE A 1 84 ? 23.824 -4.584 -15.585 1.00 91.94 84 ILE A CA 1
ATOM 663 C C . ILE A 1 84 ? 25.106 -5.039 -14.882 1.00 91.94 84 ILE A C 1
ATOM 665 O O . ILE A 1 84 ? 26.124 -4.353 -14.949 1.00 91.94 84 ILE A O 1
ATOM 669 N N . SER A 1 85 ? 25.094 -6.211 -14.236 1.00 92.94 85 SER A N 1
ATOM 670 C CA . SER A 1 85 ? 26.288 -6.743 -13.562 1.00 92.94 85 SER A CA 1
ATOM 671 C C . SER A 1 85 ? 27.446 -7.025 -14.523 1.00 92.94 85 SER A C 1
ATOM 673 O O . SER A 1 85 ? 28.602 -7.001 -14.111 1.00 92.94 85 SER A O 1
ATOM 675 N N . SER A 1 86 ? 27.140 -7.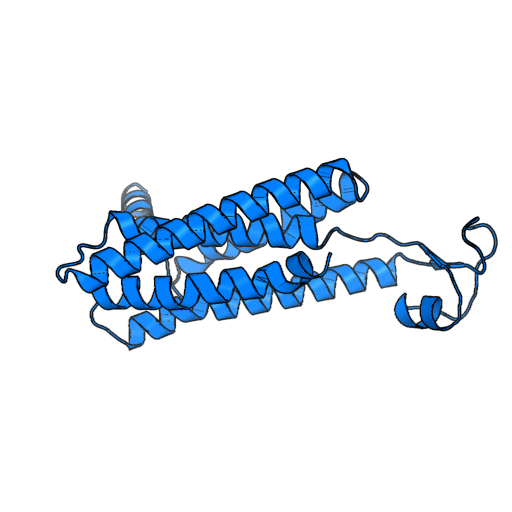228 -15.806 1.00 90.12 86 SER A N 1
ATOM 676 C CA . SER A 1 86 ? 28.127 -7.457 -16.863 1.00 90.12 86 SER A CA 1
ATOM 677 C C . SER A 1 86 ? 28.555 -6.175 -17.587 1.00 90.12 86 SER A C 1
ATOM 679 O O . SER A 1 86 ? 29.217 -6.262 -18.623 1.00 90.12 86 SER A O 1
ATOM 681 N N . GLY A 1 87 ? 28.158 -5.002 -17.078 1.00 91.19 87 GLY A N 1
ATOM 682 C CA . GLY A 1 87 ? 28.460 -3.692 -17.662 1.00 91.19 87 GLY A CA 1
ATOM 683 C C . GLY A 1 87 ? 27.539 -3.272 -18.812 1.00 91.19 87 GLY A C 1
ATOM 684 O O . GLY A 1 87 ? 27.837 -2.291 -19.486 1.00 91.19 87 GLY A O 1
ATOM 685 N N . GLY A 1 88 ? 26.452 -4.010 -19.060 1.00 91.25 88 GLY A N 1
ATOM 686 C CA . GLY A 1 88 ? 25.472 -3.692 -20.097 1.00 91.25 88 GLY A CA 1
ATOM 687 C C . GLY A 1 88 ? 24.416 -2.679 -19.647 1.00 91.25 88 GLY A C 1
ATOM 688 O O . GLY A 1 88 ? 24.200 -2.450 -18.454 1.00 91.25 88 GLY A O 1
ATOM 689 N N . PHE A 1 89 ? 23.721 -2.107 -20.624 1.00 92.56 89 PHE A N 1
ATOM 690 C CA . PHE A 1 89 ? 22.590 -1.204 -20.436 1.00 92.56 89 PHE A CA 1
ATOM 691 C C . PHE A 1 89 ? 21.291 -1.956 -20.717 1.00 92.56 89 PHE A C 1
ATOM 693 O O . PHE A 1 89 ? 21.156 -2.590 -21.758 1.00 92.56 89 PHE A O 1
ATOM 700 N N . TRP A 1 90 ? 20.343 -1.906 -19.786 1.00 93.25 90 TRP A N 1
ATOM 701 C CA . TRP A 1 90 ? 19.047 -2.563 -19.937 1.00 93.25 90 TRP A CA 1
ATOM 702 C C . TRP A 1 90 ? 17.982 -1.544 -20.318 1.00 93.25 90 TRP A C 1
ATOM 704 O O . TRP A 1 90 ? 17.829 -0.544 -19.614 1.00 93.25 90 TRP A O 1
ATOM 714 N N . ASP A 1 91 ? 17.233 -1.832 -21.376 1.00 91.94 91 ASP A N 1
ATOM 715 C CA . ASP A 1 91 ? 16.044 -1.075 -21.760 1.00 91.94 91 ASP A CA 1
ATOM 716 C C . ASP A 1 91 ? 14.858 -2.031 -21.873 1.00 91.94 91 ASP A C 1
ATOM 718 O O . ASP A 1 91 ? 14.951 -3.068 -22.526 1.00 91.94 91 ASP A O 1
ATOM 722 N N . GLY A 1 92 ? 13.769 -1.719 -21.180 1.00 90.75 92 GLY A N 1
ATOM 723 C CA . GLY A 1 92 ? 12.601 -2.581 -21.053 1.00 90.75 92 GLY A CA 1
ATOM 724 C C . GLY A 1 92 ? 11.440 -1.855 -20.388 1.00 90.75 92 GLY A C 1
ATOM 725 O O . GLY A 1 92 ? 11.595 -0.766 -19.830 1.00 90.75 92 GLY A O 1
ATOM 726 N N . PHE A 1 93 ? 10.252 -2.451 -20.446 1.00 91.00 93 PHE A N 1
ATOM 727 C CA . PHE A 1 93 ? 9.054 -1.814 -19.916 1.00 91.00 93 PHE A CA 1
ATOM 728 C C . PHE A 1 93 ? 8.993 -1.925 -18.384 1.00 91.00 93 PHE A C 1
ATOM 730 O O . PHE A 1 93 ? 8.537 -2.929 -17.833 1.00 91.00 93 PHE A O 1
ATOM 737 N N . ASP A 1 94 ? 9.437 -0.872 -17.695 1.00 90.88 94 ASP A N 1
ATOM 738 C CA . ASP A 1 94 ? 9.489 -0.797 -16.230 1.00 90.88 94 ASP A CA 1
ATOM 739 C C . ASP A 1 94 ? 8.213 -0.159 -15.649 1.00 90.88 94 ASP A C 1
ATOM 741 O O . ASP A 1 94 ? 8.044 1.064 -15.619 1.00 90.88 94 ASP A O 1
ATOM 745 N N . ILE A 1 95 ? 7.276 -0.992 -15.183 1.00 92.31 95 ILE A N 1
ATOM 746 C CA . ILE A 1 95 ? 6.076 -0.513 -14.481 1.00 92.31 95 ILE A CA 1
ATOM 747 C C . ILE A 1 95 ? 6.493 0.125 -13.155 1.00 92.31 95 ILE A C 1
ATOM 749 O O . ILE A 1 95 ? 7.077 -0.526 -12.288 1.00 92.31 95 ILE A O 1
ATOM 753 N N . SER A 1 96 ? 6.092 1.380 -12.935 1.00 91.12 96 SER A N 1
ATOM 754 C CA . SER A 1 96 ? 6.502 2.107 -11.736 1.00 91.12 96 SER A CA 1
ATOM 755 C C . SER A 1 96 ? 5.917 1.495 -10.455 1.00 91.12 96 SER A C 1
ATOM 757 O O . SER A 1 96 ? 4.762 1.729 -10.080 1.00 91.12 96 SER A O 1
ATOM 759 N N . GLY A 1 97 ? 6.755 0.758 -9.720 1.00 89.12 97 GLY A N 1
ATOM 760 C CA . GLY A 1 97 ? 6.399 0.178 -8.422 1.00 89.12 97 GLY A CA 1
ATOM 761 C C . GLY A 1 97 ? 6.032 1.224 -7.361 1.00 89.12 97 GLY A C 1
ATOM 762 O O . GLY A 1 97 ? 5.237 0.942 -6.466 1.00 89.12 97 GLY A O 1
ATOM 763 N N . HIS A 1 98 ? 6.545 2.452 -7.482 1.00 90.56 98 HIS A N 1
ATOM 764 C CA . HIS A 1 98 ? 6.187 3.579 -6.614 1.00 90.56 98 HIS A CA 1
ATOM 765 C C . HIS A 1 98 ? 4.772 4.087 -6.897 1.00 90.56 98 HIS A C 1
ATOM 767 O O . HIS A 1 98 ? 4.001 4.314 -5.962 1.00 90.56 98 HIS A O 1
ATOM 773 N N . SER A 1 99 ? 4.409 4.198 -8.180 1.00 91.81 99 SER A N 1
ATOM 774 C CA . SER A 1 99 ? 3.044 4.534 -8.587 1.00 91.81 99 SER A CA 1
ATOM 775 C C . SER A 1 99 ? 2.034 3.459 -8.186 1.00 91.81 99 SER A C 1
ATOM 777 O O . SER A 1 99 ? 0.865 3.771 -8.028 1.00 91.81 99 SER A O 1
ATOM 779 N N . PHE A 1 100 ? 2.472 2.221 -7.960 1.00 94.31 100 PHE A N 1
ATOM 780 C CA . PHE A 1 100 ? 1.661 1.167 -7.350 1.00 94.31 100 PHE A CA 1
ATOM 781 C C . PHE A 1 100 ? 1.548 1.292 -5.825 1.00 94.31 100 PHE A C 1
ATOM 783 O O . PHE A 1 100 ? 0.443 1.372 -5.281 1.00 94.31 100 PHE A O 1
ATOM 790 N N . LEU A 1 101 ? 2.685 1.294 -5.124 1.00 94.62 101 LEU A N 1
ATOM 791 C CA . LEU A 1 101 ? 2.716 1.113 -3.674 1.00 94.62 101 LEU A CA 1
ATOM 792 C C . LEU A 1 101 ? 2.158 2.323 -2.913 1.00 94.62 101 LEU A C 1
ATOM 794 O O . LEU A 1 101 ? 1.471 2.144 -1.909 1.00 94.62 101 LEU A O 1
ATOM 798 N N . LEU A 1 102 ? 2.421 3.551 -3.375 1.00 94.38 102 LEU A N 1
ATOM 799 C CA . LEU A 1 102 ? 2.007 4.765 -2.659 1.00 94.38 102 LEU A CA 1
ATOM 800 C C . LEU A 1 102 ? 0.478 4.964 -2.652 1.00 94.38 102 LEU A C 1
ATOM 802 O O . LEU A 1 102 ? -0.077 5.184 -1.566 1.00 94.38 102 LEU A O 1
ATOM 806 N N . PRO A 1 103 ? -0.241 4.831 -3.789 1.00 95.62 103 PRO A N 1
ATOM 807 C CA . PRO A 1 103 ? -1.701 4.849 -3.777 1.00 95.62 103 PRO A CA 1
ATOM 808 C C . PRO A 1 103 ? -2.290 3.667 -3.007 1.00 95.62 103 PRO A C 1
ATOM 810 O O . PRO A 1 103 ? -3.235 3.860 -2.244 1.00 95.62 103 PRO A O 1
ATOM 813 N N . TYR A 1 104 ? -1.710 2.468 -3.144 1.00 97.00 104 TYR A N 1
ATOM 814 C CA . TYR A 1 104 ? -2.178 1.281 -2.424 1.00 97.00 104 TYR A CA 1
ATOM 815 C C . TYR A 1 104 ? -2.134 1.473 -0.900 1.00 97.00 104 TYR A C 1
ATOM 817 O O . TYR A 1 104 ? -3.152 1.303 -0.224 1.00 97.00 104 TYR A O 1
ATOM 825 N N . CYS A 1 105 ? -0.991 1.913 -0.360 1.00 96.62 105 CYS A N 1
ATOM 826 C CA . CYS A 1 105 ? -0.841 2.224 1.062 1.00 96.62 105 CYS A CA 1
ATOM 827 C C . CYS A 1 105 ? -1.810 3.323 1.510 1.00 96.62 105 CYS A C 1
ATOM 829 O O . CYS A 1 105 ? -2.453 3.185 2.547 1.00 96.62 105 CYS A O 1
ATOM 831 N N . THR A 1 106 ? -1.948 4.398 0.728 1.00 97.12 106 THR A N 1
ATOM 832 C CA . THR A 1 106 ? -2.870 5.502 1.045 1.00 97.12 106 THR A CA 1
ATOM 833 C C . THR A 1 106 ? -4.310 5.010 1.181 1.00 97.12 106 THR A C 1
ATOM 835 O O . THR A 1 106 ? -4.967 5.299 2.180 1.00 97.12 106 THR A O 1
ATOM 838 N N . LEU A 1 107 ? -4.795 4.226 0.215 1.00 96.88 107 LEU A N 1
ATOM 839 C CA . LEU A 1 107 ? -6.157 3.688 0.230 1.00 96.88 107 LEU A CA 1
ATOM 840 C C . LEU A 1 107 ? -6.381 2.708 1.390 1.00 96.88 107 LEU A C 1
ATOM 842 O O . LEU A 1 107 ? -7.429 2.752 2.036 1.00 96.88 107 LEU A O 1
ATOM 846 N N . MET A 1 108 ? -5.390 1.867 1.694 1.00 96.25 108 MET A N 1
ATOM 847 C CA . MET A 1 108 ? -5.437 0.962 2.845 1.00 96.25 108 MET A CA 1
ATOM 848 C C . MET A 1 108 ? -5.522 1.737 4.168 1.00 96.25 108 MET A C 1
ATOM 850 O O . MET A 1 108 ? -6.379 1.438 5.001 1.00 96.25 108 MET A O 1
ATOM 854 N N . ILE A 1 109 ? -4.688 2.770 4.347 1.00 96.94 109 ILE A N 1
ATOM 855 C CA . ILE A 1 109 ? -4.726 3.618 5.545 1.00 96.94 109 ILE A CA 1
ATOM 856 C C . ILE A 1 109 ? -6.085 4.312 5.667 1.00 96.94 109 ILE A C 1
ATOM 858 O O . ILE A 1 109 ? -6.646 4.334 6.758 1.00 96.94 109 ILE A O 1
ATOM 862 N N . LEU A 1 110 ? -6.637 4.848 4.574 1.00 95.56 110 LEU A N 1
ATOM 863 C CA . LEU A 1 110 ? -7.935 5.529 4.592 1.00 95.56 110 LEU A CA 1
ATOM 864 C C . LEU A 1 110 ? -9.082 4.612 5.039 1.00 95.56 110 LEU A C 1
ATOM 866 O O . LEU A 1 110 ? -9.939 5.046 5.811 1.00 95.56 110 LEU A O 1
ATOM 870 N N . GLU A 1 111 ? -9.108 3.359 4.577 1.00 94.75 111 GLU A N 1
ATOM 871 C CA . GLU A 1 111 ? -10.123 2.388 5.004 1.00 94.75 111 GLU A CA 1
ATOM 872 C C . GLU A 1 111 ? -9.966 2.021 6.482 1.00 94.75 111 GLU A C 1
ATOM 874 O O . GLU A 1 111 ? -10.933 2.115 7.243 1.00 94.75 111 GLU A O 1
ATOM 879 N N . GLU A 1 112 ? -8.758 1.650 6.915 1.00 94.94 112 GLU A N 1
ATOM 880 C CA . GLU A 1 112 ? -8.522 1.227 8.300 1.00 94.94 112 GLU A CA 1
ATOM 881 C C . GLU A 1 112 ? -8.714 2.385 9.287 1.00 94.94 112 GLU A C 1
ATOM 883 O O . GLU A 1 112 ? -9.391 2.223 10.304 1.00 94.94 112 GLU A O 1
ATOM 888 N N . ALA A 1 113 ? -8.216 3.584 8.968 1.00 93.75 113 ALA A N 1
ATOM 889 C CA . ALA A 1 113 ? -8.314 4.759 9.834 1.00 93.75 113 ALA A CA 1
ATOM 890 C C . ALA A 1 113 ? -9.761 5.214 10.070 1.00 93.75 113 ALA A C 1
ATOM 892 O O . ALA A 1 113 ? -10.076 5.795 11.113 1.00 93.75 113 ALA A O 1
ATOM 893 N N . ALA A 1 114 ? -10.671 4.909 9.141 1.00 90.56 114 ALA A N 1
ATOM 894 C CA . ALA A 1 114 ? -12.058 5.340 9.225 1.00 90.56 114 ALA A CA 1
ATOM 895 C C . ALA A 1 114 ? -12.804 4.789 10.455 1.00 90.56 114 ALA A C 1
ATOM 897 O O . ALA A 1 114 ? -13.846 5.333 10.824 1.00 90.56 114 ALA A O 1
ATOM 898 N N . VAL A 1 115 ? -12.291 3.732 11.096 1.00 89.06 115 VAL A N 1
ATOM 899 C CA . VAL A 1 115 ? -12.873 3.144 12.310 1.00 89.06 115 VAL A CA 1
ATOM 900 C C . VAL A 1 115 ? -12.701 4.028 13.552 1.00 89.06 115 VAL A C 1
ATOM 902 O O . VAL A 1 115 ? -13.556 3.990 14.439 1.00 89.06 115 VAL A O 1
ATOM 905 N N . ALA A 1 116 ? -11.647 4.854 13.615 1.00 86.69 116 ALA A N 1
ATOM 906 C CA . ALA A 1 116 ? -11.297 5.618 14.818 1.00 86.69 116 ALA A CA 1
ATOM 907 C C . ALA A 1 116 ? -12.399 6.591 15.263 1.00 86.69 116 ALA A C 1
ATOM 909 O O . ALA A 1 116 ? -12.573 6.804 16.457 1.00 86.69 116 ALA A O 1
ATOM 910 N N . HIS A 1 117 ? -13.190 7.123 14.327 1.00 82.75 117 HIS A N 1
ATOM 911 C CA . HIS A 1 117 ? -14.298 8.033 14.634 1.00 82.75 117 HIS A CA 1
ATOM 912 C C . HIS A 1 117 ? -15.510 7.326 15.280 1.00 82.75 117 HIS A C 1
ATOM 914 O O . HIS A 1 117 ? -16.374 7.973 15.869 1.00 82.75 117 HIS A O 1
ATOM 920 N N . PHE A 1 118 ? -15.620 6.001 15.155 1.00 84.00 118 PHE A N 1
ATOM 921 C CA . PHE A 1 118 ? -16.785 5.242 15.632 1.00 84.00 118 PHE A CA 1
ATOM 922 C C . PHE A 1 118 ? -16.525 4.514 16.948 1.00 84.00 118 PHE A C 1
ATOM 924 O O . PHE A 1 118 ? -17.465 4.214 17.684 1.00 84.00 118 PHE A O 1
ATOM 931 N N . VAL A 1 119 ? -15.262 4.221 17.251 1.00 87.75 119 VAL A N 1
ATOM 932 C CA . VAL A 1 119 ? -14.885 3.511 18.472 1.00 87.75 119 VAL A CA 1
ATOM 933 C C . VAL A 1 119 ? -14.859 4.486 19.645 1.00 87.75 119 VAL A C 1
ATOM 935 O O . VAL A 1 119 ? -14.188 5.515 19.610 1.00 87.75 119 VAL A O 1
ATOM 938 N N . ARG A 1 120 ? -15.584 4.148 20.715 1.00 87.81 120 ARG A N 1
ATOM 939 C CA . ARG A 1 120 ? -15.559 4.907 21.968 1.00 87.81 120 ARG A CA 1
ATOM 940 C C . ARG A 1 120 ? -14.423 4.400 22.847 1.00 87.81 120 ARG A C 1
ATOM 942 O O . ARG A 1 120 ? -14.459 3.279 23.341 1.00 87.81 120 ARG A O 1
ATOM 949 N N . PHE A 1 121 ? -13.419 5.244 23.046 1.00 90.81 121 PHE A N 1
ATOM 950 C CA . PHE A 1 121 ? -12.305 4.968 23.948 1.00 90.81 121 PHE A CA 1
ATOM 951 C C . PHE A 1 121 ? -12.645 5.482 25.345 1.00 90.81 121 PHE A C 1
ATOM 953 O O . PHE A 1 121 ? -12.850 6.680 25.535 1.00 90.81 121 PHE A O 1
ATOM 960 N N . GLU A 1 122 ? -12.717 4.586 26.325 1.00 89.06 122 GLU A N 1
ATOM 961 C CA . GLU A 1 122 ? -13.095 4.937 27.700 1.00 89.06 122 GLU A CA 1
ATOM 962 C C . GLU A 1 122 ? -11.905 5.501 28.482 1.00 89.06 122 GLU A C 1
ATOM 964 O O . GLU A 1 122 ? -12.028 6.521 29.161 1.00 89.06 122 GLU A O 1
ATOM 969 N N . LYS A 1 123 ? -10.727 4.874 28.358 1.00 93.38 123 LYS A N 1
ATOM 970 C CA . LYS A 1 123 ? -9.545 5.245 29.147 1.00 93.38 123 LYS A CA 1
ATOM 971 C C . LYS A 1 123 ? -8.789 6.411 28.507 1.00 93.38 123 LYS A C 1
ATOM 973 O O . LYS A 1 123 ? -8.594 6.444 27.294 1.00 93.38 123 LYS A O 1
ATOM 978 N N . SER A 1 124 ? -8.281 7.327 29.335 1.00 92.62 124 SER A N 1
ATOM 979 C CA . SER A 1 124 ? -7.529 8.506 28.871 1.00 92.62 124 SER A CA 1
ATOM 980 C C . SER A 1 124 ? -6.312 8.137 28.007 1.00 92.62 124 SER A C 1
ATOM 982 O O . SER A 1 124 ? -6.166 8.630 26.891 1.00 92.62 124 SER A O 1
ATOM 984 N N . TRP A 1 125 ? -5.492 7.175 28.446 1.00 92.69 125 TRP A N 1
ATOM 985 C CA . TRP A 1 125 ? -4.321 6.729 27.677 1.00 92.69 125 TRP A CA 1
ATOM 986 C C . TRP A 1 125 ? -4.689 6.129 26.310 1.00 92.69 125 TRP A C 1
ATOM 988 O O . TRP A 1 125 ? -3.939 6.299 25.353 1.00 92.69 125 TRP A O 1
ATOM 998 N N . GLN A 1 126 ? -5.857 5.482 26.185 1.00 93.25 126 GLN A N 1
ATOM 999 C CA . GLN A 1 126 ? -6.336 4.954 24.903 1.00 93.25 126 GLN A CA 1
ATOM 1000 C C . GLN A 1 126 ? -6.677 6.089 23.936 1.00 93.25 126 GLN A C 1
ATOM 1002 O O . GLN A 1 126 ? -6.344 5.991 22.759 1.00 93.25 126 GLN A O 1
ATOM 1007 N N . LYS A 1 127 ? -7.292 7.171 24.437 1.00 93.38 127 LYS A N 1
ATOM 1008 C CA . LYS A 1 127 ? -7.594 8.381 23.655 1.00 93.38 127 LYS A CA 1
ATOM 1009 C C . LYS A 1 127 ? -6.316 9.063 23.166 1.00 93.38 127 LYS A C 1
ATOM 1011 O O . LYS A 1 127 ? -6.208 9.388 21.988 1.00 93.38 127 LYS A O 1
ATOM 1016 N N . HIS A 1 128 ? -5.331 9.244 24.044 1.00 94.12 128 HIS A N 1
ATOM 1017 C CA . HIS A 1 128 ? -4.049 9.830 23.646 1.00 94.12 128 HIS A CA 1
ATOM 1018 C C . HIS A 1 128 ? -3.327 8.964 22.608 1.00 94.12 128 HIS A C 1
ATOM 1020 O O . HIS A 1 128 ? -2.861 9.486 21.596 1.00 94.12 128 HIS A O 1
ATOM 1026 N N . LEU A 1 129 ? -3.304 7.643 22.810 1.00 95.25 129 LEU A N 1
ATOM 1027 C CA . LEU A 1 129 ? -2.661 6.708 21.892 1.00 95.25 129 LEU A CA 1
ATOM 1028 C C . LEU A 1 129 ? -3.339 6.678 20.516 1.00 95.25 129 LEU A C 1
ATOM 1030 O O . LEU A 1 129 ? -2.648 6.789 19.505 1.00 95.25 129 LEU A O 1
ATOM 1034 N N . ILE A 1 130 ? -4.672 6.567 20.446 1.00 94.81 130 ILE A N 1
ATOM 1035 C CA . ILE A 1 130 ? -5.369 6.551 19.151 1.00 94.81 130 ILE A CA 1
ATOM 1036 C C . ILE A 1 130 ? -5.222 7.882 18.414 1.00 94.81 130 ILE A C 1
ATOM 1038 O O . ILE A 1 130 ? -5.039 7.874 17.199 1.00 94.81 130 ILE A O 1
ATOM 1042 N N . ASN A 1 131 ? -5.237 9.015 19.123 1.00 94.56 131 ASN A N 1
ATOM 1043 C CA . ASN A 1 131 ? -5.016 10.324 18.512 1.00 94.56 131 ASN A CA 1
ATOM 1044 C C . ASN A 1 131 ? -3.609 10.414 17.919 1.00 94.56 131 ASN A C 1
ATOM 1046 O O . ASN A 1 131 ? -3.462 10.791 16.759 1.00 94.56 131 ASN A O 1
ATOM 1050 N N . PHE A 1 132 ? -2.587 9.996 18.670 1.00 96.19 132 PHE A N 1
ATOM 1051 C CA . PHE A 1 132 ? -1.211 9.949 18.177 1.00 96.19 132 PHE A CA 1
ATOM 1052 C C . PHE A 1 132 ? -1.069 9.048 16.939 1.00 96.19 132 PHE A C 1
ATOM 1054 O O . PHE A 1 132 ? -0.489 9.461 15.934 1.00 96.19 132 PHE A O 1
ATOM 1061 N N . LEU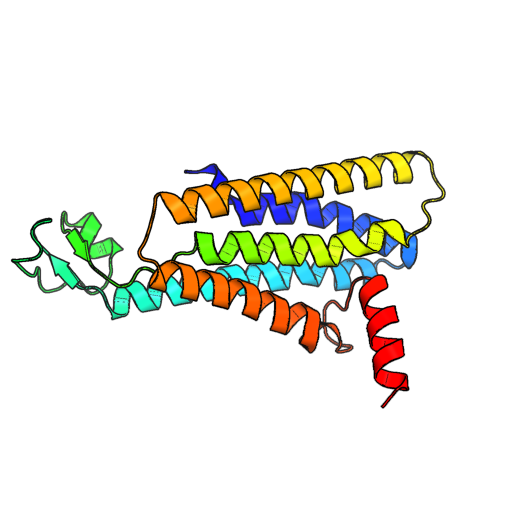 A 1 133 ? -1.644 7.842 16.972 1.00 96.56 133 LEU A N 1
ATOM 1062 C CA . LEU A 1 133 ? -1.611 6.914 15.838 1.00 96.56 133 LEU A CA 1
ATOM 1063 C C . LEU A 1 133 ? -2.368 7.468 14.622 1.00 96.56 133 LEU A C 1
ATOM 1065 O O . LEU A 1 133 ? -1.886 7.357 13.500 1.00 96.56 133 LEU A O 1
ATOM 1069 N N . THR A 1 134 ? -3.516 8.112 14.836 1.00 95.38 134 THR A N 1
ATOM 1070 C CA . THR A 1 134 ? -4.309 8.736 13.764 1.00 95.38 134 THR A CA 1
ATOM 1071 C C . THR A 1 134 ? -3.543 9.884 13.108 1.00 95.38 134 THR A C 1
ATOM 1073 O O . THR A 1 134 ? -3.486 9.957 11.883 1.00 95.38 134 THR A O 1
ATOM 1076 N N . LEU A 1 135 ? -2.904 10.747 13.905 1.00 96.81 135 LEU A N 1
ATOM 1077 C CA . LEU A 1 135 ? -2.049 11.825 13.401 1.00 96.81 135 LEU A CA 1
ATOM 1078 C C . LEU A 1 135 ? -0.844 11.274 12.632 1.00 96.81 135 LEU A C 1
ATOM 1080 O O . LEU A 1 135 ? -0.516 11.784 11.564 1.00 96.81 135 LEU A O 1
ATOM 1084 N N . SER A 1 136 ? -0.233 10.198 13.131 1.00 96.81 136 SER A N 1
ATOM 1085 C CA . SER A 1 136 ? 0.882 9.524 12.456 1.00 96.81 136 SER A CA 1
ATOM 1086 C C . SER A 1 136 ? 0.461 8.963 11.094 1.00 96.81 136 SER A C 1
ATOM 1088 O O . SER A 1 136 ? 1.166 9.151 10.105 1.00 96.81 136 SER A O 1
ATOM 1090 N N . LEU A 1 137 ? -0.713 8.330 11.010 1.00 97.06 137 LEU A N 1
ATOM 1091 C CA . LEU A 1 137 ? -1.274 7.821 9.754 1.00 97.06 137 LEU A CA 1
ATOM 1092 C C . LEU A 1 137 ? -1.638 8.947 8.776 1.00 97.06 137 LEU A C 1
ATOM 1094 O O . LEU A 1 137 ? -1.381 8.819 7.580 1.00 97.06 137 LEU A O 1
ATOM 1098 N N . ALA A 1 138 ? -2.195 10.058 9.265 1.00 97.06 138 ALA A N 1
ATOM 1099 C CA . ALA A 1 138 ? -2.504 11.225 8.439 1.00 97.06 138 ALA A CA 1
ATOM 1100 C C . ALA A 1 138 ? -1.232 11.872 7.869 1.00 97.06 138 ALA A C 1
ATOM 1102 O O . ALA A 1 138 ? -1.168 12.169 6.675 1.00 97.06 138 ALA A O 1
ATOM 1103 N N . PHE A 1 139 ? -0.197 12.027 8.699 1.00 96.81 139 PHE A N 1
ATOM 1104 C CA . PHE A 1 139 ? 1.118 12.481 8.254 1.00 96.81 139 PHE A CA 1
ATOM 1105 C C . PHE A 1 139 ? 1.708 11.535 7.202 1.00 96.81 139 PHE A C 1
ATOM 1107 O O . PHE A 1 139 ? 2.213 11.983 6.175 1.00 96.81 139 PHE A O 1
ATOM 1114 N N . LEU A 1 140 ? 1.583 10.224 7.411 1.00 96.06 140 LEU A N 1
ATOM 1115 C CA . LEU A 1 140 ? 2.082 9.232 6.468 1.00 96.06 140 LEU A CA 1
ATOM 1116 C C . LEU A 1 140 ? 1.364 9.305 5.108 1.00 96.06 140 LEU A C 1
ATOM 1118 O O . LEU A 1 140 ? 2.027 9.266 4.073 1.00 96.06 140 LEU A O 1
ATOM 1122 N N . ILE A 1 141 ? 0.036 9.489 5.094 1.00 96.50 141 ILE A N 1
ATOM 1123 C CA . ILE A 1 141 ? -0.727 9.751 3.860 1.00 96.50 141 ILE A CA 1
ATOM 1124 C C . ILE A 1 141 ? -0.204 11.004 3.154 1.00 96.50 141 ILE A C 1
ATOM 1126 O O . ILE A 1 141 ? 0.025 10.968 1.946 1.00 96.50 141 ILE A O 1
ATOM 1130 N N . PHE A 1 142 ? 0.004 12.102 3.887 1.00 96.69 142 PHE A N 1
ATOM 1131 C CA . PHE A 1 142 ? 0.533 13.337 3.305 1.00 96.69 142 PHE A CA 1
ATOM 1132 C C . PHE A 1 142 ? 1.888 13.099 2.624 1.00 96.69 142 PHE A C 1
ATOM 1134 O O . PHE A 1 142 ? 2.078 13.492 1.471 1.00 96.69 142 PHE A O 1
ATOM 1141 N N . VAL A 1 143 ? 2.795 12.379 3.291 1.00 94.62 143 VAL A N 1
ATOM 1142 C CA . VAL A 1 143 ? 4.099 12.005 2.726 1.00 94.62 143 VAL A CA 1
ATOM 1143 C C . VAL A 1 143 ? 3.940 11.144 1.469 1.00 94.62 143 VAL A C 1
ATOM 1145 O O . VAL A 1 143 ? 4.647 11.374 0.489 1.00 94.62 143 VAL A O 1
ATOM 1148 N N . TRP A 1 144 ? 3.011 10.185 1.442 1.00 94.62 144 TRP A N 1
ATOM 1149 C CA . TRP A 1 144 ? 2.766 9.346 0.261 1.00 94.62 144 TRP A CA 1
ATOM 1150 C C . TRP A 1 144 ? 2.183 10.105 -0.920 1.00 94.62 144 TRP A C 1
ATOM 1152 O O . TRP A 1 144 ? 2.637 9.892 -2.044 1.00 94.62 144 TRP A O 1
ATOM 1162 N N . ILE A 1 145 ? 1.249 11.022 -0.681 1.00 93.88 145 ILE A N 1
ATOM 1163 C CA . ILE A 1 145 ? 0.701 11.886 -1.731 1.00 93.88 145 ILE A CA 1
ATOM 1164 C C . ILE A 1 145 ? 1.801 12.789 -2.293 1.00 93.88 145 ILE A C 1
ATOM 1166 O O . ILE A 1 145 ? 1.962 12.871 -3.511 1.00 93.88 145 ILE A O 1
ATOM 1170 N N . PHE A 1 146 ? 2.597 13.412 -1.423 1.00 92.44 146 PHE A N 1
ATOM 1171 C CA . PHE A 1 146 ? 3.715 14.254 -1.842 1.00 92.44 146 PHE A CA 1
ATOM 1172 C C . PHE A 1 146 ? 4.750 13.462 -2.655 1.00 92.44 146 PHE A C 1
ATOM 1174 O O . PHE A 1 146 ? 5.138 13.875 -3.744 1.00 92.44 146 PHE A O 1
ATOM 1181 N N . MET A 1 147 ? 5.140 12.275 -2.186 1.00 89.50 147 MET A N 1
ATOM 1182 C CA . MET A 1 147 ? 6.072 11.400 -2.905 1.00 89.50 147 MET A CA 1
ATOM 1183 C C . MET A 1 147 ? 5.511 10.921 -4.245 1.00 89.50 147 MET A C 1
ATOM 1185 O O . MET A 1 147 ? 6.258 10.831 -5.221 1.00 89.50 147 MET A O 1
ATOM 1189 N N . PHE A 1 148 ? 4.212 10.629 -4.321 1.00 89.88 148 PHE A N 1
ATOM 1190 C CA . PHE A 1 148 ? 3.561 10.260 -5.574 1.00 89.88 148 PHE A CA 1
ATOM 1191 C C . PHE A 1 148 ? 3.576 11.430 -6.563 1.00 89.88 148 PHE A C 1
ATOM 1193 O O . PHE A 1 148 ? 3.904 11.225 -7.728 1.00 89.88 148 PHE A O 1
ATOM 1200 N N . PHE A 1 149 ? 3.320 12.653 -6.093 1.00 88.56 149 PHE A N 1
ATOM 1201 C CA . PHE A 1 149 ? 3.417 13.872 -6.898 1.00 88.56 149 PHE A CA 1
ATOM 1202 C C . PHE A 1 149 ? 4.849 14.139 -7.390 1.00 88.56 149 PHE A C 1
ATOM 1204 O O . PHE A 1 149 ? 5.067 14.402 -8.569 1.00 88.56 149 PHE A O 1
ATOM 1211 N N . CYS A 1 150 ? 5.862 13.988 -6.534 1.00 86.19 150 CYS A N 1
ATOM 1212 C CA . CYS A 1 150 ? 7.253 14.067 -6.984 1.00 86.19 150 CYS A CA 1
ATOM 1213 C C . CYS A 1 150 ? 7.571 12.971 -8.017 1.00 86.19 150 CYS A C 1
ATOM 1215 O O . CYS A 1 150 ? 8.212 13.232 -9.033 1.00 86.19 150 CYS A O 1
ATOM 1217 N N . THR A 1 151 ? 7.092 11.745 -7.800 1.00 81.94 151 THR A N 1
ATOM 1218 C CA . THR A 1 151 ? 7.306 10.635 -8.741 1.00 81.94 151 THR A CA 1
ATOM 1219 C C . THR A 1 151 ? 6.619 10.897 -10.083 1.00 81.94 151 THR A C 1
ATOM 1221 O O . THR A 1 151 ? 7.184 10.586 -11.130 1.00 81.94 151 THR A O 1
ATOM 1224 N N . SER A 1 152 ? 5.431 11.510 -10.079 1.00 80.94 152 SER A N 1
ATOM 1225 C CA . SER A 1 152 ? 4.693 11.819 -11.304 1.00 80.94 152 SER A CA 1
ATOM 1226 C C . SER A 1 152 ? 5.357 12.916 -12.139 1.00 80.94 152 SER A C 1
ATOM 1228 O O . SER A 1 152 ? 5.265 12.844 -13.365 1.00 80.94 152 SER A O 1
ATOM 1230 N N . ILE A 1 153 ? 6.065 13.862 -11.513 1.00 81.19 153 ILE A N 1
ATOM 1231 C CA . ILE A 1 153 ? 6.786 14.941 -12.208 1.00 81.19 153 ILE A CA 1
ATOM 1232 C C . ILE A 1 153 ? 8.139 14.474 -12.755 1.00 81.19 153 ILE A C 1
ATOM 1234 O O . ILE A 1 153 ? 8.480 14.811 -13.884 1.00 81.19 153 ILE A O 1
ATOM 1238 N N . TYR A 1 154 ? 8.916 13.713 -11.978 1.00 74.50 154 TYR A N 1
ATOM 1239 C CA . TYR A 1 154 ? 10.350 13.549 -12.257 1.00 74.50 154 TYR A CA 1
ATOM 1240 C C . TYR A 1 154 ? 10.769 12.201 -12.867 1.00 74.50 154 TYR A C 1
ATOM 1242 O O . TYR A 1 154 ? 11.889 12.098 -13.358 1.00 74.50 154 TYR A O 1
ATOM 1250 N N . PHE A 1 155 ? 9.929 11.160 -12.842 1.00 68.69 155 PHE A N 1
ATOM 1251 C CA . PHE A 1 155 ? 10.361 9.787 -13.171 1.00 68.69 155 PHE A CA 1
ATOM 1252 C C . PHE A 1 155 ? 9.324 9.042 -14.013 1.00 68.69 155 PHE A C 1
ATOM 1254 O O . PHE A 1 155 ? 8.161 9.219 -13.719 1.00 68.69 155 PHE A O 1
ATOM 1261 N N . HIS A 1 156 ? 9.707 8.169 -14.957 1.00 67.00 156 HIS A N 1
ATOM 1262 C CA . HIS A 1 156 ? 8.850 7.297 -15.803 1.00 67.00 156 HIS A CA 1
ATOM 1263 C C . HIS A 1 156 ? 7.904 7.960 -16.822 1.00 67.00 156 HIS A C 1
ATOM 1265 O O . HIS A 1 156 ? 7.364 9.052 -16.612 1.00 67.00 156 HIS A O 1
ATOM 1271 N N . ASP A 1 157 ? 7.609 7.209 -17.885 1.00 81.75 157 ASP A N 1
ATOM 1272 C CA . ASP A 1 157 ? 6.555 7.517 -18.850 1.00 81.75 157 ASP A CA 1
ATOM 1273 C C . ASP A 1 157 ? 5.155 7.468 -18.221 1.00 81.75 157 ASP A C 1
ATOM 1275 O O . ASP A 1 157 ? 4.887 6.765 -17.240 1.00 81.75 157 ASP A O 1
ATOM 1279 N N . PHE A 1 158 ? 4.219 8.212 -18.815 1.00 84.88 158 PHE A N 1
ATOM 1280 C CA . PHE A 1 158 ? 2.836 8.296 -18.336 1.00 84.88 158 PHE A CA 1
ATOM 1281 C C . PHE A 1 158 ? 2.146 6.921 -18.260 1.00 84.88 158 PHE A C 1
ATOM 1283 O O . PHE A 1 158 ? 1.450 6.630 -17.286 1.00 84.88 158 PHE A O 1
ATOM 1290 N N . SER A 1 159 ? 2.372 6.049 -19.247 1.00 86.62 159 SER A N 1
ATOM 1291 C CA . SER A 1 159 ? 1.769 4.710 -19.312 1.00 86.62 159 SER A CA 1
ATOM 1292 C C . SER A 1 159 ? 2.245 3.794 -18.176 1.00 86.62 159 SER A C 1
ATOM 1294 O O . SER A 1 159 ? 1.427 3.142 -17.526 1.00 86.62 159 SER A O 1
ATOM 1296 N N . GLN A 1 160 ? 3.545 3.799 -17.870 1.00 87.44 160 GLN A N 1
ATOM 1297 C CA . GLN A 1 160 ? 4.140 3.022 -16.775 1.00 87.44 160 GLN A CA 1
ATOM 1298 C C . GLN A 1 160 ? 3.575 3.440 -15.407 1.00 87.44 160 GLN A C 1
ATOM 1300 O O . GLN A 1 160 ? 3.292 2.590 -14.556 1.00 87.44 160 GLN A O 1
ATOM 1305 N N . LYS A 1 161 ? 3.346 4.746 -15.207 1.00 89.00 161 LYS A N 1
ATOM 1306 C CA . LYS A 1 161 ? 2.697 5.296 -14.000 1.00 89.00 161 LYS A CA 1
ATOM 1307 C C . LYS A 1 161 ? 1.232 4.896 -13.896 1.00 89.00 161 LYS A C 1
ATOM 1309 O O . LYS A 1 161 ? 0.769 4.523 -12.813 1.00 89.00 161 LYS A O 1
ATOM 1314 N N . LEU A 1 162 ? 0.501 4.999 -15.007 1.00 91.94 162 LEU A N 1
ATOM 1315 C CA . LEU A 1 162 ? -0.923 4.683 -15.067 1.00 91.94 162 LEU A CA 1
ATOM 1316 C C . LEU A 1 162 ? -1.168 3.213 -14.722 1.00 91.94 162 LEU A C 1
ATOM 1318 O O . LEU A 1 162 ? -2.046 2.915 -13.909 1.00 91.94 162 LEU A O 1
ATOM 1322 N N . LEU A 1 163 ? -0.360 2.304 -15.274 1.00 93.62 163 LEU A N 1
ATOM 1323 C CA . LEU A 1 163 ? -0.448 0.880 -14.961 1.00 93.62 163 LEU A CA 1
ATOM 1324 C C . LEU A 1 163 ? -0.144 0.614 -13.487 1.00 93.62 163 LEU A C 1
ATOM 1326 O O . LEU A 1 163 ? -0.967 -0.003 -12.814 1.00 93.62 163 LEU A O 1
ATOM 1330 N N . GLY A 1 164 ? 0.967 1.140 -12.957 1.00 94.00 164 GLY A N 1
ATOM 1331 C CA . GLY A 1 164 ? 1.304 0.987 -11.538 1.00 94.00 164 GLY A CA 1
ATOM 1332 C C . GLY A 1 164 ? 0.163 1.450 -10.624 1.00 94.00 164 GLY A C 1
ATOM 1333 O O . GLY A 1 164 ? -0.303 0.693 -9.771 1.00 94.00 164 GLY A O 1
ATOM 1334 N N . THR A 1 165 ? -0.369 2.649 -10.872 1.00 95.12 165 THR A N 1
ATOM 1335 C CA . THR A 1 165 ? -1.496 3.215 -10.106 1.00 95.12 165 THR A CA 1
ATOM 1336 C C . THR A 1 165 ? -2.746 2.341 -10.195 1.00 95.12 165 THR A C 1
ATOM 1338 O O . THR A 1 165 ? -3.401 2.090 -9.181 1.00 95.12 165 THR A O 1
ATOM 1341 N N . SER A 1 166 ? -3.051 1.821 -11.385 1.00 95.94 166 SER A N 1
ATOM 1342 C CA . SER A 1 166 ? -4.198 0.935 -11.611 1.00 95.94 166 SER A CA 1
ATOM 1343 C C . SER A 1 166 ? -4.083 -0.362 -10.812 1.00 95.94 166 SER A C 1
ATOM 1345 O O . SER A 1 166 ? -5.057 -0.766 -10.182 1.00 95.94 166 SER A O 1
ATOM 1347 N N . PHE A 1 167 ? -2.895 -0.976 -10.745 1.00 96.69 167 PHE A N 1
ATOM 1348 C CA . PHE A 1 167 ? -2.654 -2.142 -9.884 1.00 96.69 167 PHE A CA 1
ATOM 1349 C C . PHE A 1 167 ? -2.856 -1.820 -8.398 1.00 96.69 167 PHE A C 1
ATOM 1351 O O . PHE A 1 167 ? -3.389 -2.650 -7.659 1.00 96.69 167 PHE A O 1
ATOM 1358 N N . GLY A 1 168 ? -2.479 -0.616 -7.959 1.00 96.50 168 GLY A N 1
ATOM 1359 C CA . GLY A 1 168 ? -2.662 -0.186 -6.570 1.00 96.50 168 GLY A CA 1
ATOM 1360 C C . GLY A 1 168 ? -4.141 -0.052 -6.214 1.00 96.50 168 GLY A C 1
ATOM 1361 O O . GLY A 1 168 ? -4.604 -0.604 -5.215 1.00 96.50 168 GLY A O 1
ATOM 1362 N N . ILE A 1 169 ? -4.908 0.615 -7.079 1.00 97.62 169 ILE A N 1
ATOM 1363 C CA . ILE A 1 169 ? -6.363 0.752 -6.933 1.00 97.62 169 ILE A CA 1
ATOM 1364 C C . ILE A 1 169 ? -7.043 -0.619 -6.999 1.00 97.62 169 ILE A C 1
ATOM 1366 O O . ILE A 1 169 ? -7.910 -0.911 -6.177 1.00 97.62 169 ILE A O 1
ATOM 1370 N N . LEU A 1 170 ? -6.634 -1.479 -7.934 1.00 97.44 170 LEU A N 1
ATOM 1371 C CA . LEU A 1 170 ? -7.202 -2.813 -8.103 1.00 97.44 170 LEU A CA 1
ATOM 1372 C C . LEU A 1 170 ? -6.966 -3.691 -6.869 1.00 97.44 170 LEU A C 1
ATOM 1374 O O . LEU A 1 170 ? -7.912 -4.297 -6.370 1.00 97.44 170 LEU A O 1
ATOM 1378 N N . GLY A 1 171 ? -5.739 -3.729 -6.341 1.00 96.69 171 GLY A N 1
ATOM 1379 C CA . GLY A 1 171 ? -5.415 -4.498 -5.137 1.00 96.69 171 GLY A CA 1
ATOM 1380 C C . GLY A 1 171 ? -6.239 -4.054 -3.927 1.00 96.69 171 GLY A C 1
ATOM 1381 O O . GLY A 1 171 ? -6.740 -4.888 -3.167 1.00 96.69 171 GLY A O 1
ATOM 1382 N N . TRP A 1 172 ? -6.445 -2.744 -3.770 1.00 97.25 172 TRP A N 1
ATOM 1383 C CA . TRP A 1 172 ? -7.341 -2.200 -2.748 1.00 97.25 172 TRP A CA 1
ATOM 1384 C C . TRP A 1 172 ? -8.805 -2.579 -3.002 1.00 97.25 172 TRP A C 1
ATOM 1386 O O . TRP A 1 172 ? -9.490 -3.020 -2.084 1.00 97.25 172 TRP A O 1
ATOM 1396 N N . TYR A 1 173 ? -9.289 -2.450 -4.236 1.00 96.62 173 TYR A N 1
ATOM 1397 C CA . TYR A 1 173 ? -10.680 -2.735 -4.579 1.00 96.62 173 TYR A CA 1
ATOM 1398 C C . TYR A 1 173 ? -11.025 -4.212 -4.348 1.00 96.62 173 TYR A C 1
ATOM 1400 O O . TYR A 1 173 ? -12.005 -4.526 -3.674 1.00 96.62 173 TYR A O 1
ATOM 1408 N N . VAL A 1 174 ? -10.187 -5.125 -4.845 1.00 96.50 174 VAL A N 1
ATOM 1409 C CA . VAL A 1 174 ? -10.368 -6.576 -4.680 1.00 96.50 174 VAL A CA 1
ATOM 1410 C C . VAL A 1 174 ? -10.390 -6.965 -3.202 1.00 96.50 174 VAL A C 1
ATOM 1412 O O . VAL A 1 174 ? -11.194 -7.801 -2.796 1.00 96.50 174 VAL A O 1
ATOM 1415 N N . THR A 1 175 ? -9.553 -6.341 -2.374 1.00 96.44 175 THR A N 1
ATOM 1416 C CA . THR A 1 175 ? -9.543 -6.613 -0.932 1.00 96.44 175 THR A CA 1
ATOM 1417 C C . THR A 1 175 ? -10.721 -5.946 -0.232 1.00 96.44 175 THR A C 1
ATOM 1419 O O . THR A 1 175 ? -11.648 -6.632 0.189 1.00 96.44 175 THR A O 1
ATOM 1422 N N . TYR A 1 176 ? -10.742 -4.619 -0.151 1.00 94.56 176 TYR A N 1
ATOM 1423 C CA . TYR A 1 176 ? -11.671 -3.855 0.684 1.00 94.56 176 TYR A CA 1
ATOM 1424 C C . TYR A 1 176 ? -13.091 -3.716 0.132 1.00 94.56 176 TYR A C 1
ATOM 1426 O O . TYR A 1 176 ? -13.982 -3.344 0.891 1.00 94.56 176 TYR A O 1
ATOM 1434 N N . LYS A 1 177 ? -13.331 -3.953 -1.161 1.00 93.75 177 LYS A N 1
ATOM 1435 C CA . LYS A 1 177 ? -14.674 -3.823 -1.761 1.00 93.75 177 LYS A CA 1
ATOM 1436 C C . LYS A 1 177 ? -15.287 -5.141 -2.201 1.00 93.75 177 LYS A C 1
ATOM 1438 O O . LYS A 1 177 ? -16.450 -5.147 -2.580 1.00 93.75 177 LYS A O 1
ATOM 1443 N N . GLN A 1 178 ? -14.528 -6.234 -2.163 1.00 93.12 178 GLN A N 1
ATOM 1444 C CA . GLN A 1 178 ? -15.009 -7.548 -2.588 1.00 93.12 178 GLN A CA 1
ATOM 1445 C C . GLN A 1 178 ? -14.694 -8.611 -1.536 1.00 93.12 178 GLN A C 1
ATOM 1447 O O . GLN A 1 178 ? -15.594 -9.107 -0.862 1.00 93.12 178 GLN A O 1
ATOM 1452 N N . TR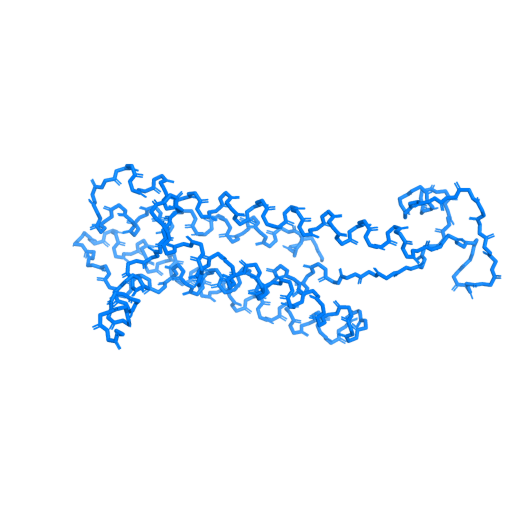P A 1 179 ? -13.419 -8.953 -1.339 1.00 95.81 179 TRP A N 1
ATOM 1453 C CA . TRP A 1 179 ? -13.059 -10.111 -0.522 1.00 95.81 179 TRP A CA 1
ATOM 1454 C C . TRP A 1 179 ? -13.297 -9.903 0.976 1.00 95.81 179 TRP A C 1
ATOM 1456 O O . TRP A 1 179 ? -13.785 -10.809 1.648 1.00 95.81 179 TRP A O 1
ATOM 1466 N N . TYR A 1 180 ? -13.015 -8.713 1.505 1.00 95.06 180 TYR A N 1
ATOM 1467 C CA . TYR A 1 180 ? -13.156 -8.400 2.931 1.00 95.06 180 TYR A CA 1
ATOM 1468 C C . TYR A 1 180 ? -14.610 -8.378 3.428 1.00 95.06 180 TYR A C 1
ATOM 1470 O O . TYR A 1 180 ? -14.857 -8.312 4.632 1.00 95.06 180 TYR A O 1
ATOM 1478 N N . LEU A 1 181 ? -15.573 -8.494 2.512 1.00 90.88 181 LEU A N 1
ATOM 1479 C CA . LEU A 1 181 ? -16.987 -8.717 2.812 1.00 90.88 181 LEU A CA 1
ATOM 1480 C C . LEU A 1 181 ? -17.281 -10.162 3.222 1.00 90.88 181 LEU A C 1
ATOM 1482 O O . LEU A 1 181 ? -18.295 -10.428 3.862 1.00 90.88 181 LEU A O 1
ATOM 1486 N N . MET A 1 182 ? -16.403 -11.098 2.859 1.00 91.00 182 MET A N 1
ATOM 1487 C CA . MET A 1 182 ? -16.623 -12.523 3.065 1.00 91.00 182 MET A CA 1
ATOM 1488 C C . MET A 1 182 ? -16.224 -12.969 4.483 1.00 91.00 182 MET A C 1
ATOM 1490 O O . MET A 1 182 ? -15.232 -12.468 5.022 1.00 91.00 182 MET A O 1
ATOM 1494 N N . PRO A 1 183 ? -16.902 -13.974 5.076 1.00 87.44 183 PRO A N 1
ATOM 1495 C CA . PRO A 1 183 ? -16.640 -14.428 6.450 1.00 87.44 183 PRO A CA 1
ATOM 1496 C C . PRO A 1 183 ? -15.217 -14.946 6.709 1.00 87.44 183 PRO A C 1
ATOM 1498 O O . PRO A 1 183 ? -14.696 -14.791 7.814 1.00 87.44 183 PRO A O 1
ATOM 1501 N N . TYR A 1 184 ? -14.592 -15.543 5.689 1.00 88.50 184 TYR A N 1
ATOM 1502 C CA . TYR A 1 184 ? -13.256 -16.152 5.757 1.00 88.50 184 TYR A CA 1
ATOM 1503 C C . TYR A 1 184 ? -12.106 -15.159 5.543 1.00 88.50 184 TYR A C 1
ATOM 1505 O O . TYR A 1 184 ? -10.939 -15.542 5.550 1.00 88.50 184 TYR A O 1
ATOM 1513 N N . SER A 1 185 ? -12.423 -13.887 5.317 1.00 93.88 185 SER A N 1
ATOM 1514 C CA . SER A 1 185 ? -11.436 -12.832 5.108 1.00 93.88 185 SER A CA 1
ATOM 1515 C C . SER A 1 185 ? -10.991 -12.200 6.440 1.00 93.88 185 SER A C 1
ATOM 1517 O O . SER A 1 185 ? -11.620 -12.415 7.484 1.00 93.88 185 SER A O 1
ATOM 1519 N N . PRO A 1 186 ? -9.961 -11.332 6.426 1.00 93.50 186 PRO A N 1
ATOM 1520 C CA . PRO A 1 186 ? -9.670 -10.432 7.542 1.00 93.50 186 PRO A CA 1
ATOM 1521 C C . PRO A 1 186 ? -10.862 -9.563 7.982 1.00 93.50 186 PRO A C 1
ATOM 1523 O O . PRO A 1 186 ? -10.856 -9.022 9.091 1.00 93.50 186 PRO A O 1
ATOM 1526 N N . GLY A 1 187 ? -11.891 -9.424 7.142 1.00 92.19 187 GLY A N 1
ATOM 1527 C CA . GLY A 1 187 ? -13.085 -8.620 7.374 1.00 92.19 187 GLY A CA 1
ATOM 1528 C C . GLY A 1 187 ? -12.898 -7.157 6.982 1.00 92.19 187 GLY A C 1
ATOM 1529 O O . GLY A 1 187 ? -11.856 -6.756 6.463 1.00 92.19 187 GLY A O 1
ATOM 1530 N N . LEU A 1 188 ? -13.881 -6.325 7.309 1.00 91.19 188 LEU A N 1
ATOM 1531 C CA . LEU A 1 188 ? -13.797 -4.874 7.171 1.00 91.19 188 LEU A CA 1
ATOM 1532 C C . LEU A 1 188 ? -13.623 -4.169 8.518 1.00 91.19 188 LEU A C 1
ATOM 1534 O O . LEU A 1 188 ? -14.064 -4.688 9.549 1.00 91.19 188 LEU A O 1
ATOM 1538 N N . PRO A 1 189 ? -13.048 -2.952 8.529 1.00 87.81 189 PRO A N 1
ATOM 1539 C CA . PRO A 1 189 ? -13.162 -2.079 9.687 1.00 87.81 189 PRO A CA 1
ATOM 1540 C C . PRO A 1 189 ? -14.646 -1.767 9.950 1.00 87.81 189 PRO A C 1
ATOM 1542 O O . PRO A 1 189 ? -15.441 -1.636 9.015 1.00 87.81 189 PRO A O 1
ATOM 1545 N N . LEU A 1 190 ? -15.037 -1.629 11.224 1.00 74.31 190 LEU A N 1
ATOM 1546 C CA . LEU A 1 190 ? -16.448 -1.589 11.670 1.00 74.31 190 LEU A CA 1
ATOM 1547 C C . LEU A 1 190 ? -17.342 -0.584 10.921 1.00 74.31 190 LEU A C 1
ATOM 1549 O O . LEU A 1 190 ? -18.542 -0.813 10.769 1.00 74.31 190 LEU A O 1
ATOM 1553 N N . ARG A 1 191 ? -16.779 0.522 10.421 1.00 69.31 191 ARG A N 1
ATOM 1554 C CA . ARG A 1 191 ? -17.513 1.502 9.608 1.00 69.31 191 ARG A CA 1
ATOM 1555 C C . ARG A 1 191 ? -18.023 0.908 8.291 1.00 69.31 191 ARG A C 1
ATOM 1557 O O . ARG A 1 191 ? -19.170 1.164 7.924 1.00 69.31 191 ARG A O 1
ATOM 1564 N N . SER A 1 192 ? -17.176 0.181 7.566 1.00 56.47 192 SER A N 1
ATOM 1565 C CA . SER A 1 192 ? -17.495 -0.301 6.217 1.00 56.47 192 SER A CA 1
ATOM 1566 C C . SER A 1 192 ? -18.536 -1.427 6.281 1.00 56.47 192 SER A C 1
ATOM 1568 O O . SER A 1 192 ? -19.520 -1.372 5.548 1.00 56.47 192 SER A O 1
ATOM 1570 N N . ALA A 1 193 ? -18.463 -2.293 7.302 1.00 58.34 193 ALA A N 1
ATOM 1571 C CA . ALA A 1 193 ? -19.491 -3.300 7.587 1.00 58.34 193 ALA A CA 1
ATOM 1572 C C . ALA A 1 193 ? -20.902 -2.701 7.789 1.00 58.34 193 ALA A C 1
ATOM 1574 O O . ALA A 1 193 ? -21.874 -3.201 7.229 1.00 58.34 193 ALA A O 1
ATOM 1575 N N . ASN A 1 1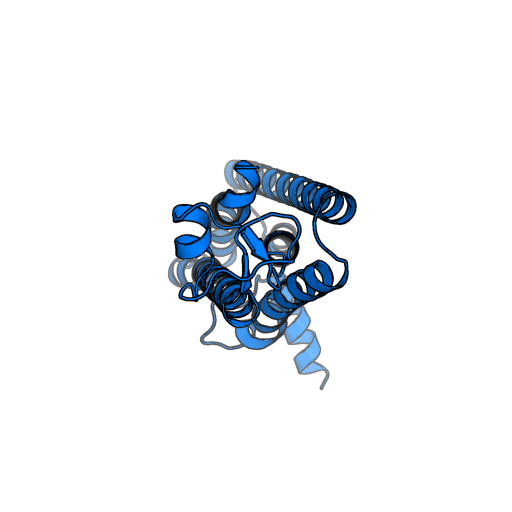94 ? -21.030 -1.587 8.525 1.00 59.22 194 ASN A N 1
ATOM 1576 C CA . ASN A 1 194 ? -22.327 -0.924 8.735 1.00 59.22 194 ASN A CA 1
ATOM 1577 C C . ASN A 1 194 ? -22.877 -0.234 7.472 1.00 59.22 194 ASN A C 1
ATOM 1579 O O . ASN A 1 194 ? -24.094 -0.133 7.308 1.00 59.22 194 ASN A O 1
ATOM 1583 N N . LYS A 1 195 ? -22.010 0.265 6.579 1.00 59.06 195 LYS A N 1
ATOM 1584 C CA . LYS A 1 195 ? -22.441 0.860 5.301 1.00 59.06 195 LYS A CA 1
ATOM 1585 C C . LYS A 1 195 ? -22.871 -0.202 4.289 1.00 59.06 195 LYS A C 1
ATOM 1587 O O . LYS A 1 195 ? -23.872 0.006 3.609 1.00 59.06 195 LYS A O 1
ATOM 1592 N N . GLU A 1 196 ? -22.157 -1.321 4.195 1.00 60.56 196 GLU A N 1
ATOM 1593 C CA . GLU A 1 196 ? -22.527 -2.427 3.301 1.00 60.56 196 GLU A CA 1
ATOM 1594 C C . GLU A 1 196 ? -23.696 -3.252 3.822 1.00 60.56 196 GLU A C 1
ATOM 1596 O O . GLU A 1 196 ? -24.565 -3.589 3.025 1.00 60.56 196 GLU A O 1
ATOM 1601 N N . GLY A 1 197 ? -23.820 -3.460 5.136 1.00 56.56 197 GLY A N 1
ATOM 1602 C CA . GLY A 1 197 ? -25.017 -4.069 5.726 1.00 56.56 197 GLY A CA 1
ATOM 1603 C C . GLY A 1 197 ? -26.295 -3.295 5.379 1.00 56.56 197 GLY A C 1
ATOM 1604 O O . GLY A 1 197 ? -27.298 -3.892 5.002 1.00 56.56 197 GLY A O 1
ATOM 1605 N N . LYS A 1 198 ? -26.239 -1.954 5.379 1.00 52.16 198 LYS A N 1
ATOM 1606 C CA . LYS A 1 198 ? -27.352 -1.0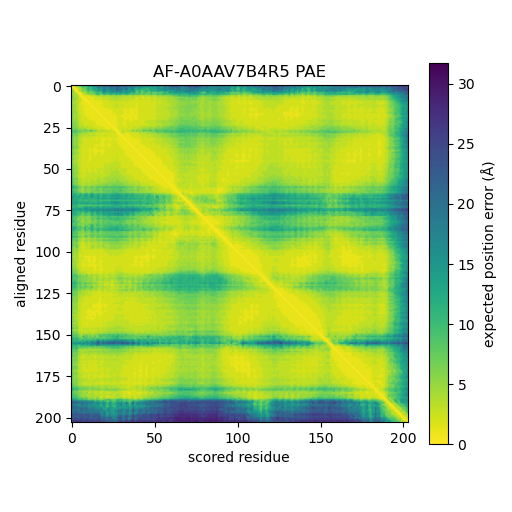99 4.921 1.00 52.16 198 LYS A CA 1
ATOM 1607 C C . LYS A 1 198 ? -27.586 -1.139 3.406 1.00 52.16 198 LYS A C 1
ATOM 1609 O O . LYS A 1 198 ? -28.699 -0.889 2.964 1.00 52.16 198 LYS A O 1
ATOM 1614 N N . ARG A 1 199 ? -26.559 -1.428 2.602 1.00 54.09 199 ARG A N 1
ATOM 1615 C CA . ARG A 1 199 ? -26.671 -1.550 1.137 1.00 54.09 199 ARG A CA 1
ATOM 1616 C C . ARG A 1 199 ? -27.193 -2.922 0.703 1.00 54.09 199 ARG A C 1
ATOM 1618 O O . ARG A 1 199 ? -27.895 -2.991 -0.295 1.00 54.09 199 ARG A O 1
ATOM 1625 N N . GLY A 1 200 ? -26.869 -3.977 1.450 1.00 48.56 200 GLY A N 1
ATOM 1626 C CA . GLY A 1 200 ? -27.363 -5.338 1.226 1.00 48.56 200 GLY A CA 1
ATOM 1627 C C . GLY A 1 200 ? -28.815 -5.547 1.658 1.00 48.56 200 GLY A C 1
ATOM 1628 O O . GLY A 1 200 ? -29.476 -6.403 1.096 1.00 48.56 200 GLY A O 1
ATOM 1629 N N . TYR A 1 201 ? -29.324 -4.744 2.600 1.00 45.09 201 TYR A N 1
ATOM 1630 C CA . TYR A 1 201 ? -30.735 -4.770 3.021 1.00 45.09 201 TYR A CA 1
ATOM 1631 C C . TYR A 1 201 ? -31.677 -3.981 2.087 1.00 45.09 201 TYR A C 1
ATOM 1633 O O . TYR A 1 201 ? -32.890 -4.097 2.196 1.00 45.09 201 TYR A O 1
ATOM 1641 N N . ASN A 1 202 ? -31.117 -3.163 1.186 1.00 43.69 202 ASN A N 1
ATOM 1642 C CA . ASN A 1 202 ? -31.847 -2.344 0.207 1.00 43.69 202 ASN A CA 1
ATOM 1643 C C . ASN A 1 202 ? -31.790 -2.933 -1.221 1.00 43.69 202 ASN A C 1
ATOM 1645 O O . ASN A 1 202 ? -31.930 -2.196 -2.200 1.00 43.69 202 ASN A O 1
ATOM 1649 N N . LYS A 1 203 ? -31.537 -4.236 -1.347 1.00 38.94 203 LYS A N 1
ATOM 1650 C CA . LYS A 1 203 ? -31.674 -5.013 -2.584 1.00 38.94 203 LYS A CA 1
ATOM 1651 C C . LYS A 1 203 ? -32.677 -6.127 -2.346 1.00 38.94 203 LYS A C 1
ATOM 1653 O O . LYS A 1 203 ? -33.401 -6.431 -3.313 1.00 38.94 203 LYS A O 1
#

pLDDT: mean 88.96, std 11.88, range [38.94, 97.62]

Mean predicted aligned error: 6.23 Å

InterPro domains:
  IPR019388 Fat storage-inducing transmembrane protein [PF10261] (2-117)
  IPR019388 Fat storage-inducing transmembrane protein [PF10261] (130-176)
  IPR019388 Fat storage-inducing transmembrane protein [PTHR23129] (2-196)

Foldseek 3Di:
DVVLVCLLVLLLVLLLVLLQLLQCLVPVDPVLSVLLNVVSVLVVVLLVVVVVVLQVQFLQFKFKAQDPVPPHGDPDDSHPVVRVVVVIDMDGQHQDSLLQPLLLSLLVLVFSLVLLVVRDDDDPVSVVVNVVSSVSSVVSNVVSVVVLVVCVPPHDDPVSSVVSNVSSVVSSCCQAVPVLCDPSHSHGRPVSVVVVVVVVVVD

Solvent-accessible surface area (backbone atoms only — not comparable to full-atom values): 11019 Å² total; per-residue (Å²): 121,70,72,66,80,40,47,65,58,56,51,48,65,54,45,52,62,46,52,42,51,54,39,32,70,68,65,76,33,68,69,58,24,56,37,44,54,41,48,58,55,52,51,49,51,48,53,52,51,52,54,53,49,35,53,49,46,19,31,74,61,35,49,28,12,66,44,91,81,71,81,46,76,41,84,95,47,74,41,59,66,63,24,45,76,71,68,28,34,70,52,50,57,64,48,31,63,60,38,14,49,37,56,28,52,41,54,50,49,55,55,56,56,57,29,65,85,73,55,82,64,86,50,70,70,54,46,55,50,51,51,52,45,51,50,51,51,51,52,49,40,51,53,33,53,51,50,46,53,51,43,67,75,76,50,81,58,71,66,30,38,52,53,16,34,49,52,13,53,46,58,46,42,52,39,76,73,50,46,21,76,39,90,92,41,44,41,59,46,69,54,56,50,57,55,49,54,57,54,65,75,74,111